Protein AF-A0A1F5B5J8-F1 (afdb_monomer)

Nearest PDB structures (foldseek):
  3fcg-assembly1_B  TM=5.917E-01  e=1.407E-01  Yersinia pestis
  8u1z-assembly1_A  TM=6.288E-01  e=1.085E+00  Homo sapiens
  6sof-assembly1_C  TM=1.354E-01  e=2.885E-01  Homo sapiens

Mean predicted aligned error: 18.12 Å

Structure (mmCIF, N/CA/C/O backbone):
data_AF-A0A1F5B5J8-F1
#
_entry.id   AF-A0A1F5B5J8-F1
#
loop_
_atom_site.group_PDB
_atom_site.id
_atom_site.type_symbol
_atom_site.label_atom_id
_atom_site.label_alt_id
_atom_site.label_comp_id
_atom_site.label_asym_id
_atom_site.label_entity_id
_atom_site.label_seq_id
_atom_site.pdbx_PDB_ins_code
_atom_site.Cartn_x
_atom_site.Cartn_y
_atom_site.Cartn_z
_atom_site.occupancy
_atom_site.B_iso_or_equiv
_atom_site.auth_seq_id
_atom_site.auth_comp_id
_atom_site.auth_asym_id
_atom_site.auth_atom_id
_atom_site.pdbx_PDB_model_num
ATOM 1 N N . MET A 1 1 ? 59.012 9.981 4.750 1.00 47.69 1 MET A N 1
ATOM 2 C CA . MET A 1 1 ? 58.427 9.218 3.619 1.00 47.69 1 MET A CA 1
ATOM 3 C C . MET A 1 1 ? 57.032 8.646 3.900 1.00 47.69 1 MET A C 1
ATOM 5 O O . MET A 1 1 ? 56.298 8.409 2.956 1.00 47.69 1 MET A O 1
ATOM 9 N N . THR A 1 2 ? 56.603 8.511 5.157 1.00 48.62 2 THR A N 1
ATOM 10 C CA . THR A 1 2 ? 55.317 7.896 5.552 1.00 48.62 2 THR A CA 1
ATOM 11 C C . THR A 1 2 ? 54.062 8.746 5.297 1.00 48.62 2 THR A C 1
ATOM 13 O O . THR A 1 2 ? 52.986 8.197 5.092 1.00 48.62 2 THR A O 1
ATOM 16 N N . LYS A 1 3 ? 54.175 10.081 5.218 1.00 47.81 3 LYS A N 1
ATOM 17 C CA . LYS A 1 3 ? 53.018 10.973 4.985 1.00 47.81 3 LYS A CA 1
ATOM 18 C C . LYS A 1 3 ? 52.471 10.969 3.550 1.00 47.81 3 LYS A C 1
ATOM 20 O O . LYS A 1 3 ? 51.331 11.359 3.362 1.00 47.81 3 LYS A O 1
ATOM 25 N N . ARG A 1 4 ? 53.252 10.530 2.551 1.00 49.09 4 ARG A N 1
ATOM 26 C CA . ARG A 1 4 ? 52.800 10.446 1.143 1.00 49.09 4 ARG A CA 1
ATOM 27 C C . ARG A 1 4 ? 52.039 9.152 0.833 1.00 49.09 4 ARG A C 1
ATOM 29 O O . ARG A 1 4 ? 51.263 9.112 -0.109 1.00 49.09 4 ARG A O 1
ATOM 36 N N . ILE A 1 5 ? 52.246 8.113 1.644 1.00 54.06 5 ILE A N 1
ATOM 37 C CA . ILE A 1 5 ? 51.609 6.800 1.473 1.00 54.06 5 ILE A CA 1
ATOM 38 C C . ILE A 1 5 ? 50.188 6.822 2.056 1.00 54.06 5 ILE A C 1
ATOM 40 O O . ILE A 1 5 ? 49.271 6.272 1.458 1.00 54.06 5 ILE A O 1
ATOM 44 N N . ALA A 1 6 ? 49.978 7.542 3.164 1.00 52.78 6 ALA A N 1
ATOM 45 C CA . ALA A 1 6 ? 48.658 7.696 3.777 1.00 52.78 6 ALA A CA 1
ATOM 46 C C . ALA A 1 6 ? 47.670 8.477 2.888 1.00 52.78 6 ALA A C 1
ATOM 48 O O . ALA A 1 6 ? 46.503 8.108 2.799 1.00 52.78 6 ALA A O 1
ATOM 49 N N . THR A 1 7 ? 48.131 9.513 2.180 1.00 52.44 7 THR A N 1
ATOM 50 C CA . THR A 1 7 ? 47.303 10.266 1.223 1.00 52.44 7 THR A CA 1
ATOM 51 C C . THR A 1 7 ? 47.017 9.485 -0.056 1.00 52.44 7 THR A C 1
ATOM 53 O O . THR A 1 7 ? 45.916 9.593 -0.581 1.00 52.44 7 THR A O 1
ATOM 56 N N . ALA A 1 8 ? 47.949 8.651 -0.528 1.00 52.84 8 ALA A N 1
ATOM 57 C CA . ALA A 1 8 ? 47.711 7.772 -1.673 1.00 52.84 8 ALA A CA 1
ATOM 58 C C . ALA A 1 8 ? 46.694 6.658 -1.358 1.00 52.84 8 ALA A C 1
ATOM 60 O O . ALA A 1 8 ? 45.869 6.336 -2.207 1.00 52.84 8 ALA A O 1
ATOM 61 N N . LEU A 1 9 ? 46.695 6.118 -0.130 1.00 53.03 9 LEU A N 1
ATOM 62 C CA . LEU A 1 9 ? 45.703 5.126 0.302 1.00 53.03 9 LEU A CA 1
ATOM 63 C C . LEU A 1 9 ? 44.306 5.741 0.489 1.00 53.03 9 LEU A C 1
ATOM 65 O O . LEU A 1 9 ? 43.317 5.111 0.135 1.00 53.03 9 LEU A O 1
ATOM 69 N N . LEU A 1 10 ? 44.221 6.977 0.995 1.00 52.75 10 LEU A N 1
ATOM 70 C CA . LEU A 1 10 ? 42.959 7.721 1.119 1.00 52.75 10 LEU A CA 1
ATOM 71 C C . LEU A 1 10 ? 42.382 8.134 -0.243 1.00 52.75 10 LEU A C 1
ATOM 73 O O . LEU A 1 10 ? 41.169 8.097 -0.413 1.00 52.75 10 LEU A O 1
ATOM 77 N N . LEU A 1 11 ? 43.225 8.458 -1.230 1.00 51.00 11 LEU A N 1
ATOM 78 C CA . LEU A 1 11 ? 42.774 8.668 -2.611 1.00 51.00 11 LEU A CA 1
ATOM 79 C C . LEU A 1 11 ? 42.373 7.355 -3.299 1.00 51.00 11 LEU A C 1
ATOM 81 O O . LEU A 1 11 ? 41.399 7.349 -4.043 1.00 51.00 11 LEU A O 1
ATOM 85 N N . ALA A 1 12 ? 43.052 6.239 -3.019 1.00 50.19 12 ALA A N 1
ATOM 86 C CA . ALA A 1 12 ? 42.670 4.929 -3.547 1.00 50.19 12 ALA A CA 1
ATOM 87 C C . ALA A 1 12 ? 41.347 4.411 -2.947 1.00 50.19 12 ALA A C 1
ATOM 89 O O . ALA A 1 12 ? 40.550 3.830 -3.673 1.00 50.19 12 ALA A O 1
ATOM 90 N N . LEU A 1 13 ? 41.071 4.688 -1.666 1.00 49.88 13 LEU A N 1
ATOM 91 C CA . LEU A 1 13 ? 39.792 4.383 -0.999 1.00 49.88 13 LEU A CA 1
ATOM 92 C C . LEU A 1 13 ? 38.659 5.364 -1.352 1.00 49.88 13 LEU A C 1
ATOM 94 O O . LEU A 1 13 ? 37.489 5.035 -1.181 1.00 49.88 13 LEU A O 1
ATOM 98 N N . ALA A 1 14 ? 38.982 6.551 -1.873 1.00 48.03 14 ALA A N 1
ATOM 99 C CA . ALA A 1 14 ? 38.002 7.476 -2.447 1.00 48.03 14 ALA A CA 1
ATOM 100 C C . ALA A 1 14 ? 37.707 7.196 -3.937 1.00 48.03 14 ALA A C 1
ATOM 102 O O . ALA A 1 14 ? 36.728 7.705 -4.475 1.00 48.03 14 ALA A O 1
ATOM 103 N N . LEU A 1 15 ? 38.528 6.372 -4.602 1.00 43.22 15 LEU A N 1
ATOM 104 C CA . LEU A 1 15 ? 38.372 5.960 -6.006 1.00 43.22 15 LEU A CA 1
ATOM 105 C C . LEU A 1 15 ? 37.719 4.575 -6.170 1.00 43.22 15 LEU A C 1
ATOM 107 O O . LEU A 1 15 ? 37.492 4.124 -7.293 1.00 43.22 15 LEU A O 1
ATOM 111 N N . THR A 1 16 ? 37.349 3.911 -5.073 1.00 42.22 16 THR A N 1
ATOM 112 C CA . THR A 1 16 ? 36.714 2.583 -5.080 1.00 42.22 16 THR A CA 1
ATOM 113 C C . THR A 1 16 ? 35.203 2.497 -5.371 1.00 42.22 16 THR A C 1
ATOM 115 O O . THR A 1 16 ? 34.689 1.389 -5.245 1.00 42.22 16 THR A O 1
ATOM 118 N N . PRO A 1 17 ? 34.465 3.528 -5.843 1.00 47.94 17 PRO A N 1
ATOM 119 C CA . PRO A 1 17 ? 33.238 3.267 -6.598 1.00 47.94 17 PRO A CA 1
ATOM 120 C C . PRO A 1 17 ? 33.489 3.086 -8.110 1.00 47.94 17 PRO A C 1
ATOM 122 O O . PRO A 1 17 ? 32.613 2.598 -8.811 1.00 47.94 17 PRO A O 1
ATOM 125 N N . GLY A 1 18 ? 34.674 3.431 -8.635 1.00 40.66 18 GLY A N 1
ATOM 126 C CA . GLY A 1 18 ? 34.919 3.537 -10.084 1.00 40.66 18 GLY A CA 1
ATOM 127 C C . GLY A 1 18 ? 35.427 2.281 -10.808 1.00 40.66 18 GLY A C 1
ATOM 128 O O . GLY A 1 18 ? 35.808 2.381 -11.970 1.00 40.66 18 GLY A O 1
ATOM 129 N N . LEU A 1 19 ? 35.499 1.121 -10.144 1.00 40.50 19 LEU A N 1
ATOM 130 C CA . LEU A 1 19 ? 36.092 -0.111 -10.706 1.00 40.50 19 LEU A CA 1
ATOM 131 C C . LEU A 1 19 ? 35.130 -1.306 -10.798 1.00 40.50 19 LEU A C 1
ATOM 133 O O . LEU A 1 19 ? 35.550 -2.403 -11.167 1.00 40.50 19 LEU A O 1
ATOM 137 N N . ARG A 1 20 ? 33.832 -1.101 -10.542 1.00 47.22 20 ARG A N 1
ATOM 138 C CA . ARG A 1 20 ? 32.807 -1.912 -11.213 1.00 47.22 20 ARG A CA 1
ATOM 139 C C . ARG A 1 20 ? 32.592 -1.297 -12.589 1.00 47.22 20 ARG A C 1
ATOM 141 O O . ARG A 1 20 ? 32.510 -0.078 -12.691 1.00 47.22 20 ARG A O 1
ATOM 148 N N . ALA A 1 21 ? 32.512 -2.124 -13.632 1.00 56.62 21 ALA A N 1
ATOM 149 C CA . ALA A 1 21 ? 31.933 -1.675 -14.893 1.00 56.62 21 ALA A CA 1
ATOM 150 C C . ALA A 1 21 ? 30.605 -0.987 -14.550 1.00 56.62 21 ALA A C 1
ATOM 152 O O . ALA A 1 21 ? 29.766 -1.601 -13.890 1.00 56.62 21 ALA A O 1
ATOM 153 N N . ASP A 1 22 ? 30.487 0.305 -14.867 1.00 80.38 22 ASP A N 1
ATOM 154 C CA . ASP A 1 22 ? 29.337 1.111 -14.477 1.00 80.38 22 ASP A CA 1
ATOM 155 C C . ASP A 1 22 ? 28.096 0.484 -15.111 1.00 80.38 22 ASP A C 1
ATOM 157 O O . ASP A 1 22 ? 27.895 0.561 -16.326 1.00 80.38 22 ASP A O 1
ATOM 161 N N . TRP A 1 23 ? 27.304 -0.214 -14.299 1.00 88.69 23 TRP A N 1
ATOM 162 C CA . TRP A 1 23 ? 26.169 -1.006 -14.760 1.00 88.69 23 TRP A CA 1
ATOM 163 C C . TRP A 1 23 ? 25.164 -0.152 -15.538 1.00 88.69 23 TRP A C 1
ATOM 165 O O . TRP A 1 23 ? 24.463 -0.654 -16.415 1.00 88.69 23 TRP A O 1
ATOM 175 N N . LYS A 1 24 ? 25.145 1.159 -15.267 1.00 90.50 24 LYS A N 1
ATOM 176 C CA . LYS A 1 24 ? 24.354 2.165 -15.977 1.00 90.50 24 LYS A CA 1
ATOM 177 C C . LYS A 1 24 ? 24.791 2.295 -17.432 1.00 90.50 24 LYS A C 1
ATOM 179 O O . LYS A 1 24 ? 23.947 2.290 -18.324 1.00 90.50 24 LYS A O 1
ATOM 184 N N . SER A 1 25 ? 26.100 2.350 -17.681 1.00 88.81 25 SER A N 1
ATOM 185 C CA . SER A 1 25 ? 26.662 2.4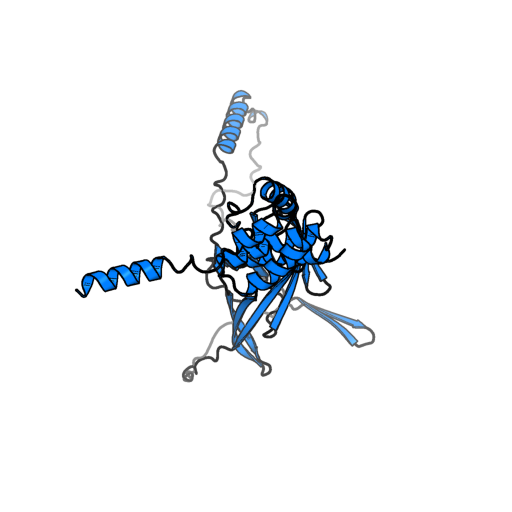12 -19.037 1.00 88.81 25 SER A CA 1
ATOM 186 C C . SER A 1 25 ? 26.382 1.136 -19.839 1.00 88.81 25 SER A C 1
ATOM 188 O O . SER A 1 25 ? 26.053 1.196 -21.023 1.00 88.81 25 SER A O 1
ATOM 190 N N . GLU A 1 26 ? 26.436 -0.014 -19.170 1.00 90.19 26 GLU A N 1
ATOM 191 C CA . GLU A 1 26 ? 26.217 -1.337 -19.755 1.00 90.19 26 GLU A CA 1
ATOM 192 C C . GLU A 1 26 ? 24.719 -1.618 -19.985 1.00 90.19 26 GLU A C 1
ATOM 194 O O . GLU A 1 26 ? 24.333 -2.268 -20.954 1.00 90.19 26 GLU A O 1
ATOM 199 N N . LEU A 1 27 ? 23.829 -1.080 -19.148 1.00 91.38 27 LEU A N 1
ATOM 200 C CA . LEU A 1 27 ? 22.392 -1.067 -19.422 1.00 91.38 27 LEU A CA 1
ATOM 201 C C . LEU A 1 27 ? 22.065 -0.143 -20.606 1.00 91.38 27 LEU A C 1
ATOM 203 O O . LEU A 1 27 ? 21.306 -0.522 -21.499 1.00 91.38 27 LEU A O 1
ATOM 207 N N . LEU A 1 28 ? 22.665 1.050 -20.645 1.00 90.31 28 LEU A N 1
ATOM 208 C CA . LEU A 1 28 ? 22.439 2.022 -21.713 1.00 90.31 28 LEU A CA 1
ATOM 209 C C . LEU A 1 28 ? 22.910 1.510 -23.080 1.00 90.31 28 LEU A C 1
ATOM 211 O O . LEU A 1 28 ? 22.243 1.755 -24.083 1.00 90.31 28 LEU A O 1
ATOM 215 N N . SER A 1 29 ? 24.020 0.768 -23.136 1.00 90.00 29 SER A N 1
ATOM 216 C CA . SER A 1 29 ? 24.517 0.179 -24.388 1.00 90.00 29 SER A CA 1
ATOM 217 C C . SER A 1 29 ? 23.492 -0.765 -25.035 1.00 90.00 29 SER A C 1
ATOM 219 O O . SER A 1 29 ? 23.412 -0.827 -26.262 1.00 90.00 29 SER A O 1
ATOM 221 N N . ARG A 1 30 ? 22.658 -1.428 -24.220 1.00 91.25 30 ARG A N 1
ATOM 222 C CA . ARG A 1 30 ? 21.559 -2.301 -24.665 1.00 91.25 30 ARG A CA 1
ATOM 223 C C . ARG A 1 30 ? 20.273 -1.547 -24.991 1.00 91.25 30 ARG A C 1
ATOM 225 O O . ARG A 1 30 ? 19.522 -1.988 -25.853 1.00 91.25 30 ARG A O 1
ATOM 232 N N . LEU A 1 31 ? 20.012 -0.432 -24.309 1.00 89.00 31 LEU A N 1
ATOM 233 C CA . LEU A 1 31 ? 18.795 0.374 -24.478 1.00 89.00 31 LEU A CA 1
ATOM 234 C C . LEU A 1 31 ? 18.916 1.505 -25.500 1.00 89.00 31 LEU A C 1
ATOM 236 O O . LEU A 1 31 ? 17.918 2.165 -25.758 1.00 89.00 31 LEU A O 1
ATOM 240 N N . GLY A 1 32 ? 20.106 1.733 -26.060 1.00 80.06 32 GLY A N 1
ATOM 241 C CA . GLY A 1 32 ? 20.385 2.835 -26.978 1.00 80.06 32 GLY A CA 1
ATOM 242 C C . GLY A 1 32 ? 19.609 2.777 -28.304 1.00 80.06 32 GLY A C 1
ATOM 243 O O . GLY A 1 32 ? 18.454 2.384 -28.396 1.00 80.06 32 GLY A O 1
ATOM 244 N N . ARG A 1 33 ? 20.244 3.200 -29.402 1.00 76.25 33 ARG A N 1
ATOM 245 C CA . ARG A 1 33 ? 19.532 3.503 -30.662 1.00 76.25 33 ARG A CA 1
ATOM 246 C C . ARG A 1 33 ? 18.708 2.343 -31.251 1.00 76.25 33 ARG A C 1
ATOM 248 O O . ARG A 1 33 ? 17.701 2.610 -31.899 1.00 76.25 33 ARG A O 1
ATOM 255 N N . ASN A 1 34 ? 19.137 1.100 -31.031 1.00 83.62 34 ASN A N 1
ATOM 256 C CA . ASN A 1 34 ? 18.391 -0.115 -31.358 1.00 83.62 34 ASN A CA 1
ATOM 257 C C . ASN A 1 34 ? 18.227 -0.929 -30.066 1.00 83.62 34 ASN A C 1
ATOM 259 O O . ASN A 1 34 ? 19.132 -1.698 -29.740 1.00 83.62 34 ASN A O 1
ATOM 263 N N . PRO A 1 35 ? 17.136 -0.725 -29.312 1.00 88.38 35 PRO A N 1
ATOM 264 C CA . PRO A 1 35 ? 17.001 -1.304 -27.987 1.00 88.38 35 PRO A CA 1
ATOM 265 C C . PRO A 1 35 ? 16.765 -2.815 -28.057 1.00 88.38 35 PRO A C 1
ATOM 267 O O . PRO A 1 35 ? 15.827 -3.279 -28.708 1.00 88.38 35 PRO A O 1
ATOM 270 N N . ASP A 1 36 ? 17.588 -3.571 -27.335 1.00 92.88 36 ASP A N 1
ATOM 271 C CA . ASP A 1 36 ? 17.354 -4.983 -27.036 1.00 92.88 36 ASP A CA 1
ATOM 272 C C . ASP A 1 36 ? 16.822 -5.108 -25.602 1.00 92.88 36 ASP A C 1
ATOM 274 O O . ASP A 1 36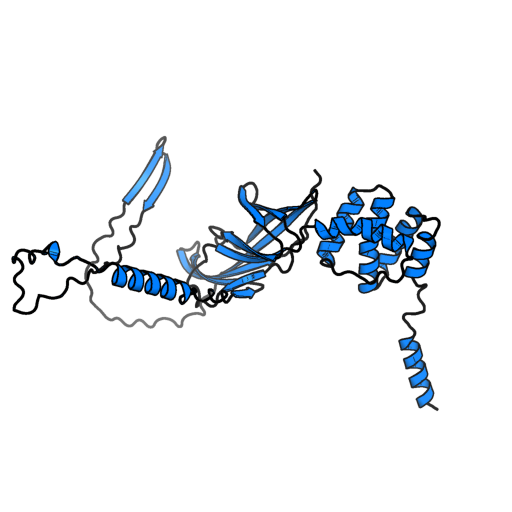 ? 17.571 -5.226 -24.627 1.00 92.88 36 ASP A O 1
ATOM 278 N N . TYR A 1 37 ? 15.495 -5.038 -25.472 1.00 93.25 37 TYR A N 1
ATOM 279 C CA . TYR A 1 37 ? 14.819 -5.101 -24.174 1.00 93.25 37 TYR A CA 1
ATOM 280 C C . TYR A 1 37 ? 14.974 -6.461 -23.480 1.00 93.25 37 TYR A C 1
ATOM 282 O O . TYR A 1 37 ? 14.931 -6.513 -22.252 1.00 93.25 37 TYR A O 1
ATOM 290 N N . GLY A 1 38 ? 15.184 -7.544 -24.238 1.00 93.19 38 GLY A N 1
ATOM 291 C CA . GLY A 1 38 ? 15.388 -8.881 -23.680 1.00 93.19 38 GLY A CA 1
ATOM 292 C C . GLY A 1 38 ? 16.759 -8.994 -23.022 1.00 93.19 38 GLY A C 1
ATOM 293 O O . GLY A 1 38 ? 16.857 -9.318 -21.840 1.00 93.19 38 GLY A O 1
ATOM 294 N N . ALA A 1 39 ? 17.812 -8.603 -23.745 1.00 93.00 39 ALA A N 1
ATOM 295 C CA . ALA A 1 39 ? 19.162 -8.573 -23.189 1.00 93.00 39 ALA A CA 1
ATOM 296 C C . ALA A 1 39 ? 19.295 -7.579 -22.021 1.00 93.00 39 ALA A C 1
ATOM 298 O O . ALA A 1 39 ? 20.015 -7.847 -21.057 1.00 93.00 39 ALA A O 1
ATOM 299 N N . ALA A 1 40 ? 18.614 -6.428 -22.093 1.00 94.06 40 ALA A N 1
ATOM 300 C CA . ALA A 1 40 ? 18.588 -5.454 -21.003 1.00 94.06 40 ALA A CA 1
ATOM 301 C C . ALA A 1 40 ? 17.921 -6.019 -19.741 1.00 94.06 40 ALA A C 1
ATOM 303 O O . ALA A 1 40 ? 18.421 -5.797 -18.638 1.00 94.06 40 ALA A O 1
ATOM 304 N N . TRP A 1 41 ? 16.827 -6.768 -19.898 1.00 94.62 41 TRP A N 1
ATOM 305 C CA . TRP A 1 41 ? 16.136 -7.431 -18.795 1.00 94.62 41 TRP A CA 1
ATOM 306 C C . TRP A 1 41 ? 17.026 -8.467 -18.107 1.00 94.62 41 TRP A C 1
ATOM 308 O O . TRP A 1 41 ? 17.244 -8.372 -16.898 1.00 94.62 41 TRP A O 1
ATOM 318 N N . ASP A 1 42 ? 17.581 -9.410 -18.872 1.00 94.00 42 ASP A N 1
ATOM 319 C CA . ASP A 1 42 ? 18.405 -10.495 -18.324 1.00 94.00 42 ASP A CA 1
ATOM 320 C C . ASP A 1 42 ? 19.625 -9.946 -17.576 1.00 94.00 42 ASP A C 1
ATOM 322 O O . ASP A 1 42 ? 19.970 -10.411 -16.487 1.00 94.00 42 ASP A O 1
ATOM 326 N N . TYR A 1 43 ? 20.241 -8.897 -18.127 1.00 94.19 43 TYR A N 1
ATOM 327 C CA . TYR A 1 43 ? 21.332 -8.192 -17.470 1.00 94.19 43 TYR A CA 1
ATOM 328 C C . TYR A 1 43 ? 20.893 -7.532 -16.157 1.00 94.19 43 TYR A C 1
ATOM 330 O O . TYR A 1 43 ? 21.528 -7.737 -15.120 1.00 94.19 43 TYR A O 1
ATOM 338 N N . LEU A 1 44 ? 19.812 -6.746 -16.184 1.00 93.50 44 LEU A N 1
ATOM 339 C CA . LEU A 1 44 ? 19.396 -5.942 -15.036 1.00 93.50 44 LEU A CA 1
ATOM 340 C C . LEU A 1 44 ? 18.915 -6.808 -13.865 1.00 93.50 44 LEU A C 1
ATOM 342 O O . LEU A 1 44 ? 19.198 -6.478 -12.715 1.00 93.50 44 LEU A O 1
ATOM 346 N N . VAL A 1 45 ? 18.240 -7.929 -14.136 1.00 93.06 45 VAL A N 1
ATOM 347 C CA . VAL A 1 45 ? 17.777 -8.875 -13.103 1.00 93.06 45 VAL A CA 1
ATOM 348 C C . VAL A 1 45 ? 18.948 -9.512 -12.352 1.00 93.06 45 VAL A C 1
ATOM 350 O O . VAL A 1 45 ? 18.898 -9.650 -11.126 1.00 93.06 45 VAL A O 1
ATOM 353 N N . GLU A 1 46 ? 20.008 -9.898 -13.061 1.00 92.00 46 GLU A N 1
ATOM 354 C CA . GLU A 1 46 ? 21.192 -10.490 -12.433 1.00 92.00 46 GLU A CA 1
ATOM 355 C C . GLU A 1 46 ? 22.053 -9.450 -11.723 1.00 92.00 46 GLU A C 1
ATOM 357 O O . GLU A 1 46 ? 22.589 -9.715 -10.640 1.00 92.00 46 GLU A O 1
ATOM 362 N N . GLU A 1 47 ? 22.163 -8.254 -12.293 1.00 91.62 47 GLU A N 1
ATOM 363 C CA . GLU A 1 47 ? 22.995 -7.212 -11.712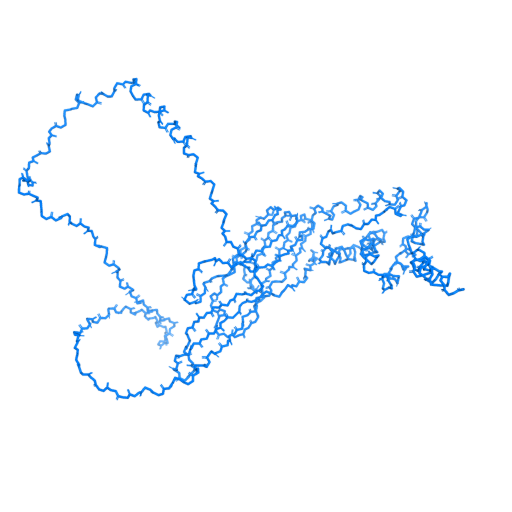 1.00 91.62 47 GLU A CA 1
ATOM 364 C C . GLU A 1 47 ? 22.339 -6.575 -10.484 1.00 91.62 47 GLU A C 1
ATOM 366 O O . GLU A 1 47 ? 23.018 -6.389 -9.474 1.00 91.62 47 GLU A O 1
ATOM 371 N N . ALA A 1 48 ? 21.014 -6.372 -10.476 1.00 89.06 48 ALA A N 1
ATOM 372 C CA . ALA A 1 48 ? 20.273 -5.795 -9.346 1.00 89.06 48 ALA A CA 1
ATOM 373 C C . ALA A 1 48 ? 20.515 -6.515 -8.005 1.00 89.06 48 ALA A C 1
ATOM 375 O O . ALA A 1 48 ? 20.523 -5.881 -6.944 1.00 89.06 48 ALA A O 1
ATOM 376 N N . LYS A 1 49 ? 20.782 -7.828 -8.039 1.00 90.25 49 LYS A N 1
ATOM 377 C CA . LYS A 1 49 ? 21.111 -8.646 -6.855 1.00 90.25 49 LYS A CA 1
ATOM 378 C C . LYS A 1 49 ? 22.443 -8.247 -6.209 1.00 90.25 49 LYS A C 1
ATOM 380 O O . LYS A 1 49 ? 22.630 -8.459 -5.013 1.00 90.25 49 LYS A O 1
ATOM 385 N N . LYS A 1 50 ? 23.366 -7.686 -6.992 1.00 90.38 50 LYS A N 1
ATOM 386 C CA . LYS A 1 50 ? 24.735 -7.326 -6.588 1.00 90.38 50 LYS A CA 1
ATOM 387 C C . LYS A 1 50 ? 24.898 -5.834 -6.302 1.00 90.38 50 LYS A C 1
ATOM 389 O O . LYS A 1 50 ? 25.942 -5.442 -5.776 1.00 90.38 50 LYS A O 1
ATOM 394 N N . LEU A 1 51 ? 23.923 -5.010 -6.687 1.00 89.38 51 LEU A N 1
ATOM 395 C CA . LEU A 1 51 ? 23.962 -3.557 -6.519 1.00 89.38 51 LEU A CA 1
ATOM 396 C C . LEU A 1 51 ? 23.784 -3.143 -5.057 1.00 89.38 51 LEU A C 1
ATOM 398 O O . LEU A 1 51 ? 23.099 -3.815 -4.277 1.00 89.38 51 LEU A O 1
ATOM 402 N N . GLU A 1 52 ? 24.382 -2.001 -4.729 1.00 89.12 52 GLU A N 1
ATOM 403 C CA . GLU A 1 52 ? 24.148 -1.276 -3.481 1.00 89.12 52 GLU A CA 1
ATOM 404 C C . GLU A 1 52 ? 22.693 -0.778 -3.402 1.00 89.12 52 GLU A C 1
ATOM 406 O O . GLU A 1 52 ? 22.026 -0.684 -4.433 1.00 89.12 52 GLU A O 1
ATOM 411 N N . PRO A 1 53 ? 22.161 -0.453 -2.209 1.00 86.31 53 PRO A N 1
ATOM 412 C CA . PRO A 1 53 ? 20.746 -0.116 -2.033 1.00 86.31 53 PRO A CA 1
ATOM 413 C C . PRO A 1 53 ? 20.209 0.999 -2.950 1.00 86.31 53 PRO A C 1
ATOM 415 O O . PRO A 1 53 ? 19.108 0.856 -3.482 1.00 86.31 53 PRO A O 1
ATOM 418 N N . GLU A 1 54 ? 20.978 2.070 -3.168 1.00 85.31 54 GLU A N 1
ATOM 419 C CA . GLU A 1 54 ? 20.587 3.213 -4.017 1.00 85.31 54 GLU A CA 1
ATOM 420 C C . GLU A 1 54 ? 20.539 2.839 -5.508 1.00 85.31 54 GLU A C 1
ATOM 422 O O . GLU A 1 54 ? 19.573 3.118 -6.223 1.00 85.31 54 GLU A O 1
ATOM 427 N N . ASP A 1 55 ? 21.555 2.124 -5.985 1.00 88.44 55 ASP A N 1
ATOM 428 C CA . ASP A 1 55 ? 21.582 1.630 -7.361 1.00 88.44 55 ASP A CA 1
ATOM 429 C C . ASP A 1 55 ? 20.540 0.525 -7.582 1.00 88.44 55 ASP A C 1
ATOM 431 O O . ASP A 1 55 ? 19.938 0.440 -8.652 1.00 88.44 55 ASP A O 1
ATOM 435 N N . ARG A 1 56 ? 20.245 -0.280 -6.555 1.00 91.00 56 ARG A N 1
ATOM 436 C CA . ARG A 1 56 ? 19.181 -1.288 -6.593 1.00 91.00 56 ARG A CA 1
ATOM 437 C C . ARG A 1 56 ? 17.803 -0.653 -6.737 1.00 91.00 56 ARG A C 1
ATOM 439 O O . ARG A 1 56 ? 16.990 -1.184 -7.481 1.00 91.00 56 ARG A O 1
ATOM 446 N N . GLN A 1 57 ? 17.547 0.479 -6.082 1.00 92.19 57 GLN A N 1
ATOM 447 C CA . GLN A 1 57 ? 16.319 1.257 -6.281 1.00 92.19 57 GLN A CA 1
ATOM 448 C C . GLN A 1 57 ? 16.192 1.739 -7.733 1.00 92.19 57 GLN A C 1
ATOM 450 O O . GLN A 1 57 ? 15.122 1.637 -8.332 1.00 92.19 57 GLN A O 1
ATOM 455 N N . THR A 1 58 ? 17.303 2.202 -8.311 1.00 91.69 58 THR A N 1
ATOM 456 C CA . THR A 1 58 ? 17.380 2.633 -9.716 1.00 91.69 58 THR A CA 1
ATOM 457 C C . THR A 1 58 ? 17.138 1.482 -10.689 1.00 91.69 58 THR A C 1
ATOM 459 O O . THR A 1 58 ? 16.402 1.631 -11.660 1.00 91.69 58 THR A O 1
ATOM 462 N N . ALA A 1 59 ? 17.695 0.304 -10.424 1.00 92.38 59 ALA A N 1
ATOM 463 C CA . ALA A 1 59 ? 17.399 -0.888 -11.209 1.00 92.38 59 ALA A CA 1
ATOM 464 C C . ALA A 1 59 ? 15.932 -1.331 -11.042 1.00 92.38 59 ALA A C 1
ATOM 466 O O . ALA A 1 59 ? 15.261 -1.639 -12.026 1.00 92.38 59 ALA A O 1
ATOM 467 N N . ALA A 1 60 ? 15.411 -1.313 -9.811 1.00 93.06 60 ALA A N 1
ATOM 468 C CA . ALA A 1 60 ? 14.065 -1.778 -9.485 1.00 93.06 60 ALA A CA 1
ATOM 469 C C . ALA A 1 60 ? 12.962 -0.985 -10.196 1.00 93.06 60 ALA A C 1
ATOM 471 O O . ALA A 1 60 ? 11.977 -1.583 -10.613 1.00 93.06 60 ALA A O 1
ATOM 472 N N . VAL A 1 61 ? 13.126 0.328 -10.386 1.00 94.31 61 VAL A N 1
ATOM 473 C CA . VAL A 1 61 ? 12.129 1.147 -11.102 1.00 94.31 61 VAL A CA 1
ATOM 474 C C . VAL A 1 61 ? 12.158 0.938 -12.623 1.00 94.31 61 VAL A C 1
ATOM 476 O O . VAL A 1 61 ? 11.155 1.153 -13.299 1.00 94.31 61 VAL A O 1
ATOM 479 N N . LEU A 1 62 ? 13.288 0.482 -13.178 1.00 94.56 62 LEU A N 1
ATOM 480 C CA . LEU A 1 62 ? 13.436 0.217 -14.614 1.00 94.56 62 LEU A CA 1
ATOM 481 C C . LEU A 1 62 ? 12.963 -1.183 -15.016 1.00 94.56 62 LEU A C 1
ATOM 483 O O . LEU A 1 62 ? 12.552 -1.380 -16.158 1.00 94.56 62 LEU A O 1
ATOM 487 N N . LEU A 1 63 ? 12.967 -2.152 -14.098 1.00 95.50 63 LEU A N 1
ATOM 488 C CA . LEU A 1 63 ? 12.474 -3.505 -14.371 1.00 95.50 63 LEU A CA 1
ATOM 489 C C . LEU A 1 63 ? 11.004 -3.536 -14.851 1.00 95.50 63 LEU A C 1
ATOM 491 O O . LEU A 1 63 ? 10.760 -4.161 -15.884 1.00 95.50 63 LEU A O 1
ATOM 495 N N . PRO A 1 64 ? 10.030 -2.840 -14.222 1.00 95.62 64 PRO A N 1
ATOM 496 C CA . PRO A 1 64 ? 8.659 -2.768 -14.734 1.00 95.62 64 PRO A CA 1
ATOM 497 C C . PRO A 1 64 ? 8.584 -2.272 -16.182 1.00 95.62 64 PRO A C 1
ATOM 499 O O . PRO A 1 64 ? 7.844 -2.828 -16.989 1.00 95.62 64 PRO A O 1
ATOM 502 N N . PHE A 1 65 ? 9.391 -1.265 -16.534 1.00 95.69 65 PHE A N 1
ATOM 503 C CA . PHE A 1 65 ? 9.450 -0.729 -17.894 1.00 95.69 65 PHE A CA 1
ATOM 504 C C . PHE A 1 65 ? 9.927 -1.781 -18.898 1.00 95.69 65 PHE A C 1
ATOM 506 O O . PHE A 1 65 ? 9.321 -1.948 -19.955 1.00 95.69 65 PHE A O 1
ATOM 513 N N . LEU A 1 66 ? 10.977 -2.533 -18.561 1.00 95.88 66 LEU A N 1
ATOM 514 C CA . LEU A 1 66 ? 11.475 -3.613 -19.411 1.00 95.88 66 LEU A CA 1
ATOM 515 C C . LEU A 1 66 ? 10.447 -4.748 -19.552 1.00 95.88 66 LEU A C 1
ATOM 517 O O . LEU A 1 66 ? 10.214 -5.210 -20.667 1.00 95.88 66 LEU A O 1
ATOM 521 N N . ALA A 1 67 ? 9.767 -5.141 -18.467 1.00 95.75 67 ALA A N 1
ATOM 522 C CA . ALA A 1 67 ? 8.681 -6.128 -18.520 1.00 95.75 67 ALA A CA 1
ATOM 523 C C . ALA A 1 67 ? 7.546 -5.682 -19.458 1.00 95.75 67 ALA A C 1
ATOM 525 O O . ALA A 1 67 ? 7.090 -6.463 -20.297 1.00 95.75 67 ALA A O 1
ATOM 526 N N . ALA A 1 68 ? 7.149 -4.409 -19.378 1.00 95.31 68 ALA A N 1
ATOM 527 C CA . ALA A 1 68 ? 6.134 -3.829 -20.250 1.00 95.31 68 ALA A CA 1
ATOM 528 C C . ALA A 1 68 ? 6.554 -3.857 -21.728 1.00 95.31 68 ALA A C 1
ATOM 530 O O . ALA A 1 68 ? 5.753 -4.204 -22.598 1.00 95.31 68 ALA A O 1
ATOM 531 N N . LYS A 1 69 ? 7.824 -3.548 -22.031 1.00 94.69 69 LYS A N 1
ATOM 532 C CA . LYS A 1 69 ? 8.371 -3.614 -23.400 1.00 94.69 69 LYS A CA 1
ATOM 533 C C . LYS A 1 69 ? 8.447 -5.038 -23.949 1.00 94.69 69 LYS A C 1
ATOM 535 O O . LYS A 1 69 ? 8.319 -5.220 -25.157 1.00 94.69 69 LYS A O 1
ATOM 540 N N . LEU A 1 70 ? 8.594 -6.034 -23.078 1.00 94.25 70 LEU A N 1
ATOM 541 C CA . LEU A 1 70 ? 8.519 -7.456 -23.423 1.00 94.25 70 LEU A CA 1
ATOM 542 C C . LEU A 1 70 ? 7.073 -7.984 -23.522 1.00 94.25 70 LEU A C 1
ATOM 544 O O . LEU A 1 70 ? 6.870 -9.126 -23.928 1.00 94.25 70 LEU A O 1
ATOM 548 N N . GLY A 1 71 ? 6.068 -7.165 -23.189 1.00 93.75 71 GLY A N 1
ATOM 549 C CA . GLY A 1 71 ? 4.646 -7.521 -23.244 1.00 93.75 71 GLY A CA 1
ATOM 550 C C . GLY A 1 71 ? 4.124 -8.290 -22.024 1.00 93.75 71 GLY A C 1
ATOM 551 O O . GLY A 1 71 ? 2.979 -8.744 -22.041 1.00 93.75 71 GLY A O 1
ATOM 552 N N . ASP A 1 72 ? 4.924 -8.424 -20.964 1.00 94.06 72 ASP A N 1
ATOM 553 C CA . ASP A 1 72 ? 4.559 -9.147 -19.742 1.00 94.06 72 ASP A CA 1
ATOM 554 C C . ASP A 1 72 ? 3.903 -8.207 -18.717 1.00 94.06 72 ASP A C 1
ATOM 556 O O . ASP A 1 72 ? 4.542 -7.676 -17.805 1.00 94.06 72 ASP A O 1
ATOM 560 N N . LYS A 1 73 ? 2.594 -7.989 -18.890 1.00 90.31 73 LYS A N 1
ATOM 561 C CA . LYS A 1 73 ? 1.801 -7.082 -18.041 1.00 90.31 73 LYS A CA 1
ATOM 562 C C . LYS A 1 73 ? 1.680 -7.544 -16.590 1.00 90.31 73 LYS A C 1
ATOM 564 O O . LYS A 1 73 ? 1.502 -6.713 -15.703 1.00 90.31 73 LYS A O 1
ATOM 569 N N . ASP A 1 74 ? 1.737 -8.849 -16.342 1.00 90.50 74 ASP A N 1
ATOM 570 C CA . ASP A 1 74 ? 1.638 -9.385 -14.985 1.00 90.50 74 ASP A CA 1
ATOM 571 C C . ASP A 1 74 ? 2.914 -9.062 -14.205 1.00 90.50 74 ASP A C 1
ATOM 573 O O . ASP A 1 74 ? 2.840 -8.480 -13.122 1.00 90.50 74 ASP A O 1
ATOM 577 N N . LYS A 1 75 ? 4.088 -9.327 -14.797 1.00 92.88 75 LYS A N 1
ATOM 578 C CA . LYS A 1 75 ? 5.366 -8.945 -14.180 1.00 92.88 75 LYS A CA 1
ATOM 579 C C . LYS A 1 75 ? 5.520 -7.439 -14.037 1.00 92.88 75 LYS A C 1
ATOM 581 O O . LYS A 1 75 ? 6.050 -6.991 -13.025 1.00 92.88 75 LYS A O 1
ATOM 586 N N . GLU A 1 76 ? 5.069 -6.663 -15.023 1.00 93.69 76 GLU A N 1
ATOM 587 C CA . GLU A 1 76 ? 5.047 -5.200 -14.930 1.00 93.69 76 GLU A CA 1
ATOM 588 C C . GLU A 1 76 ? 4.317 -4.747 -13.660 1.00 93.69 76 GLU A C 1
ATOM 590 O O . GLU A 1 76 ? 4.872 -3.980 -12.872 1.00 93.69 76 GLU A O 1
ATOM 595 N N . ARG A 1 77 ? 3.093 -5.248 -13.446 1.00 92.19 77 ARG A N 1
ATOM 596 C CA . ARG A 1 77 ? 2.256 -4.886 -12.296 1.00 92.19 77 ARG A CA 1
ATOM 597 C C . ARG A 1 77 ? 2.899 -5.287 -10.975 1.00 92.19 77 ARG A C 1
ATOM 599 O O . ARG A 1 77 ? 2.958 -4.460 -10.067 1.00 92.19 77 ARG A O 1
ATOM 606 N N 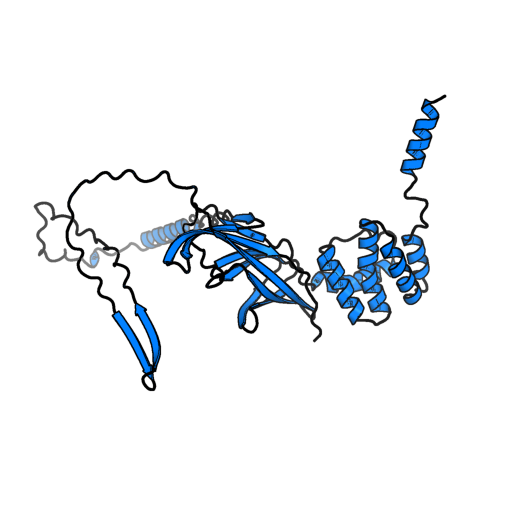. ASP A 1 78 ? 3.396 -6.517 -10.880 1.00 92.19 78 ASP A N 1
ATOM 607 C CA . ASP A 1 78 ? 4.005 -7.034 -9.652 1.00 92.19 78 ASP A CA 1
ATOM 608 C C . ASP A 1 78 ? 5.261 -6.236 -9.270 1.00 92.19 78 ASP A C 1
ATOM 610 O O . ASP A 1 78 ? 5.407 -5.812 -8.121 1.00 92.19 78 ASP A O 1
ATOM 614 N N . LEU A 1 79 ? 6.136 -5.957 -10.241 1.00 94.06 79 LEU A N 1
ATOM 615 C CA . LEU A 1 79 ? 7.359 -5.183 -10.015 1.00 94.06 79 LEU A CA 1
ATOM 616 C C . LEU A 1 79 ? 7.069 -3.712 -9.701 1.00 94.06 79 LEU A C 1
ATOM 618 O O . LEU A 1 79 ? 7.729 -3.127 -8.841 1.00 94.06 79 LEU A O 1
ATOM 622 N N . ALA A 1 80 ? 6.084 -3.104 -10.369 1.00 93.94 80 ALA A N 1
ATOM 623 C CA . ALA A 1 80 ? 5.682 -1.731 -10.080 1.00 93.94 80 ALA A CA 1
ATOM 624 C C . ALA A 1 80 ? 5.127 -1.619 -8.653 1.00 93.94 80 ALA A C 1
ATOM 626 O O . ALA A 1 80 ? 5.533 -0.728 -7.904 1.00 93.94 80 ALA A O 1
ATOM 627 N N . ALA A 1 81 ? 4.261 -2.554 -8.244 1.00 92.38 81 ALA A N 1
ATOM 628 C CA . ALA A 1 81 ? 3.743 -2.624 -6.879 1.00 92.38 81 ALA A CA 1
ATOM 629 C C . ALA A 1 81 ? 4.869 -2.771 -5.854 1.00 92.38 81 ALA A C 1
ATOM 631 O O . ALA A 1 81 ? 4.918 -2.035 -4.866 1.00 92.38 81 ALA A O 1
ATOM 632 N N . GLU A 1 82 ? 5.803 -3.692 -6.103 1.00 92.50 82 GLU A N 1
ATOM 633 C CA . GLU A 1 82 ? 6.945 -3.911 -5.222 1.00 92.50 82 GLU A CA 1
ATOM 634 C C . GLU A 1 82 ? 7.792 -2.645 -5.071 1.00 92.50 82 GLU A C 1
ATOM 636 O O . GLU A 1 82 ? 8.206 -2.314 -3.952 1.00 92.50 82 GLU A O 1
ATOM 641 N N . TYR A 1 83 ? 8.003 -1.908 -6.163 1.00 93.62 83 TYR A N 1
ATOM 642 C CA . TYR A 1 83 ? 8.725 -0.646 -6.128 1.00 93.62 83 TYR A CA 1
ATOM 643 C C . TYR A 1 83 ? 8.012 0.394 -5.252 1.00 93.62 83 TYR A C 1
ATOM 645 O O . TYR A 1 83 ? 8.641 0.957 -4.352 1.00 93.62 83 TYR A O 1
ATOM 653 N N . PHE A 1 84 ? 6.707 0.619 -5.440 1.00 93.00 84 PHE A N 1
ATOM 654 C CA . PHE A 1 84 ? 5.960 1.582 -4.622 1.00 93.00 84 PHE A CA 1
ATOM 655 C C . PHE A 1 84 ? 5.917 1.185 -3.142 1.00 93.00 84 PHE A C 1
ATOM 657 O O . PHE A 1 84 ? 6.144 2.036 -2.281 1.00 93.00 84 PHE A O 1
ATOM 664 N N . GLU A 1 85 ? 5.680 -0.089 -2.815 1.00 91.31 85 GLU A N 1
ATOM 665 C CA . GLU A 1 85 ? 5.626 -0.536 -1.414 1.00 91.31 85 GLU A CA 1
ATOM 666 C C . GLU A 1 85 ? 7.001 -0.485 -0.725 1.00 91.31 85 GLU A C 1
ATOM 668 O O . GLU A 1 85 ? 7.075 -0.252 0.484 1.00 91.31 85 GLU A O 1
ATOM 673 N N . THR A 1 86 ? 8.092 -0.688 -1.471 1.00 91.50 86 THR A N 1
ATOM 674 C CA . THR A 1 86 ? 9.456 -0.711 -0.915 1.00 91.50 86 THR A CA 1
ATOM 675 C C . THR A 1 86 ? 10.068 0.684 -0.835 1.00 91.50 86 THR A C 1
ATOM 677 O O . THR A 1 86 ? 10.613 1.056 0.205 1.00 91.50 86 THR A O 1
ATOM 680 N N . TYR A 1 87 ? 9.965 1.464 -1.911 1.00 90.69 87 TYR A N 1
ATOM 681 C CA . TYR A 1 87 ? 10.668 2.740 -2.074 1.00 90.69 87 TYR A CA 1
ATOM 682 C C . TYR A 1 87 ? 9.764 3.968 -1.944 1.00 90.69 87 TYR A C 1
ATOM 684 O O . TYR A 1 87 ? 10.271 5.085 -1.910 1.00 90.69 87 TYR A O 1
ATOM 692 N N . ARG A 1 88 ? 8.444 3.784 -1.807 1.00 89.56 88 ARG A N 1
ATOM 693 C CA . ARG A 1 88 ? 7.464 4.843 -1.508 1.00 89.56 88 ARG A CA 1
ATOM 694 C C . ARG A 1 88 ? 7.486 6.028 -2.481 1.00 89.56 88 ARG A C 1
ATOM 696 O O . ARG A 1 88 ? 7.424 7.171 -2.044 1.00 89.56 88 ARG A O 1
ATOM 703 N N . ASP A 1 89 ? 7.578 5.744 -3.781 1.00 84.75 89 ASP A N 1
ATOM 704 C CA . ASP A 1 89 ? 7.656 6.766 -4.844 1.00 84.75 89 ASP A CA 1
ATOM 705 C C . ASP A 1 89 ? 8.889 7.690 -4.733 1.00 84.75 89 ASP A C 1
ATOM 707 O O . ASP A 1 89 ? 8.893 8.819 -5.217 1.00 84.75 89 ASP A O 1
ATOM 711 N N . ASN A 1 90 ? 9.960 7.227 -4.080 1.00 86.62 90 ASN A N 1
ATOM 712 C CA . ASN A 1 90 ? 11.225 7.948 -4.067 1.00 86.62 90 ASN A CA 1
ATOM 713 C C . ASN A 1 90 ? 11.943 7.748 -5.409 1.00 86.62 90 ASN A C 1
ATOM 715 O O . ASN A 1 90 ? 12.459 6.664 -5.685 1.00 86.62 90 ASN A O 1
ATOM 719 N N . ASP A 1 91 ? 11.977 8.775 -6.249 1.00 84.75 91 ASP A N 1
ATOM 720 C CA . ASP A 1 91 ? 12.613 8.677 -7.559 1.00 84.75 91 ASP A CA 1
ATOM 721 C C . ASP A 1 91 ? 14.143 8.669 -7.466 1.00 84.75 91 ASP A C 1
ATOM 723 O O . ASP A 1 91 ? 14.728 9.573 -6.863 1.00 84.75 91 ASP A O 1
ATOM 727 N N . PRO A 1 92 ? 14.814 7.694 -8.098 1.00 86.56 92 PRO A N 1
ATOM 728 C CA . PRO A 1 92 ? 16.252 7.745 -8.296 1.00 86.56 92 PRO A CA 1
ATOM 729 C C . PRO A 1 92 ? 16.632 8.735 -9.407 1.00 86.56 92 PRO A C 1
ATOM 731 O O . PRO A 1 92 ? 15.793 9.211 -10.173 1.00 86.56 92 PRO A O 1
ATOM 734 N N . ASP A 1 93 ? 17.929 9.018 -9.520 1.00 84.31 93 ASP A N 1
ATOM 735 C CA . ASP A 1 93 ? 18.456 9.817 -10.624 1.00 84.31 93 ASP A CA 1
ATOM 736 C C . ASP A 1 93 ? 18.511 8.998 -11.926 1.00 84.31 93 ASP A C 1
ATOM 738 O O . ASP A 1 93 ? 19.143 7.941 -12.006 1.00 84.31 93 ASP A O 1
ATOM 742 N N . PHE A 1 94 ? 17.866 9.525 -12.968 1.00 87.88 94 PHE A N 1
ATOM 743 C CA . PHE A 1 94 ? 17.801 8.934 -14.304 1.00 87.88 94 PHE A CA 1
ATOM 744 C C . PHE A 1 94 ? 18.751 9.594 -15.310 1.00 87.88 94 PHE A C 1
ATOM 746 O O . PHE A 1 94 ? 18.672 9.297 -16.503 1.00 87.88 94 PHE A O 1
ATOM 753 N N . GLY A 1 95 ? 19.657 10.472 -14.867 1.00 86.12 95 GLY A N 1
ATOM 754 C CA . GLY A 1 95 ? 20.569 11.225 -15.737 1.00 86.12 95 GLY A CA 1
ATOM 755 C C . GLY A 1 95 ? 21.512 10.376 -16.600 1.00 86.12 95 GLY A C 1
ATOM 756 O O . GLY A 1 95 ? 22.101 10.893 -17.545 1.00 86.12 95 GLY A O 1
ATOM 757 N N . PHE A 1 96 ? 21.642 9.078 -16.310 1.00 89.19 96 PHE A N 1
ATOM 758 C CA . PHE A 1 96 ? 22.428 8.141 -17.115 1.00 89.19 96 PHE A CA 1
ATOM 759 C C . PHE A 1 96 ? 21.687 7.608 -18.350 1.00 89.19 96 PHE A C 1
ATOM 761 O O . PHE A 1 96 ? 22.322 7.027 -19.226 1.00 89.19 96 PHE A O 1
ATOM 768 N N . LEU A 1 97 ? 20.362 7.761 -18.424 1.00 90.50 97 LEU A N 1
ATOM 769 C CA . LEU A 1 97 ? 19.585 7.357 -19.593 1.00 90.50 97 LEU A CA 1
ATOM 770 C C . LEU A 1 97 ? 19.745 8.386 -20.717 1.00 90.50 97 LEU A C 1
ATOM 772 O O . LEU A 1 97 ? 19.789 9.592 -20.475 1.00 90.50 97 LEU A O 1
ATOM 776 N N . ASP A 1 98 ? 19.783 7.925 -21.967 1.00 90.25 98 ASP A N 1
ATOM 777 C CA . ASP A 1 98 ? 19.745 8.830 -23.111 1.00 90.25 98 ASP A CA 1
ATOM 778 C C . ASP A 1 98 ? 18.346 9.450 -23.278 1.00 90.25 98 ASP A C 1
ATOM 780 O O . ASP A 1 98 ? 17.338 8.954 -22.773 1.00 90.25 98 ASP A O 1
ATOM 784 N N . VAL A 1 99 ? 18.272 10.560 -24.018 1.00 90.62 99 VAL A N 1
ATOM 785 C CA . VAL A 1 99 ? 17.047 11.372 -24.142 1.00 90.62 99 VAL A CA 1
ATOM 786 C C . VAL A 1 99 ? 15.853 10.560 -24.660 1.00 90.62 99 VAL A C 1
ATOM 788 O O . VAL A 1 99 ? 14.717 10.798 -24.241 1.00 90.62 99 VAL A O 1
ATOM 791 N N . TYR A 1 100 ? 16.087 9.603 -25.563 1.00 90.44 100 TYR A N 1
ATOM 792 C CA . TYR A 1 100 ? 15.023 8.779 -26.130 1.00 90.44 100 TYR A CA 1
ATOM 793 C C . TYR A 1 100 ? 14.472 7.787 -25.107 1.00 90.44 100 TYR A C 1
ATOM 795 O O . TYR A 1 100 ? 13.254 7.769 -24.897 1.00 90.44 100 TYR A O 1
ATOM 803 N N . THR A 1 101 ? 15.347 7.027 -24.440 1.00 91.69 101 THR A N 1
ATOM 804 C CA . THR A 1 101 ? 14.950 6.055 -23.411 1.00 91.69 101 THR A CA 1
ATOM 805 C C . THR A 1 101 ? 14.312 6.749 -22.223 1.00 91.69 101 THR A C 1
ATOM 807 O O . THR A 1 101 ? 13.261 6.317 -21.759 1.00 91.69 101 THR A O 1
ATOM 810 N N . LEU A 1 102 ? 14.884 7.868 -21.770 1.00 92.81 102 LEU A N 1
ATOM 811 C CA . LEU A 1 102 ? 14.337 8.636 -20.657 1.00 92.81 102 LEU A CA 1
ATOM 812 C C . LEU A 1 102 ? 12.910 9.106 -20.950 1.00 92.81 102 LEU A C 1
ATOM 814 O O . LEU A 1 102 ? 12.019 8.937 -20.122 1.00 92.81 102 LEU A O 1
ATOM 818 N N . ARG A 1 103 ? 12.662 9.672 -22.136 1.00 93.12 103 ARG A N 1
ATOM 819 C CA . ARG A 1 103 ? 11.322 10.142 -22.514 1.00 93.12 103 ARG A CA 1
ATOM 820 C C . ARG A 1 103 ? 10.306 9.000 -22.547 1.00 93.12 103 ARG A C 1
ATOM 822 O O . ARG A 1 103 ? 9.183 9.178 -22.082 1.00 93.12 103 ARG A O 1
ATOM 829 N N . ASP A 1 104 ? 10.687 7.864 -23.119 1.00 93.56 104 ASP A N 1
ATOM 830 C CA . ASP A 1 104 ? 9.827 6.682 -23.226 1.00 93.56 104 ASP A CA 1
ATOM 831 C C . ASP A 1 104 ? 9.534 6.074 -21.844 1.00 93.56 104 ASP A C 1
ATOM 833 O O . ASP A 1 104 ? 8.379 5.810 -21.506 1.00 93.56 104 ASP A O 1
ATOM 837 N N . PHE A 1 105 ? 10.555 5.968 -20.993 1.00 94.38 105 PHE A N 1
ATOM 838 C CA . PHE A 1 105 ? 10.413 5.545 -19.603 1.00 94.38 105 PHE A CA 1
ATOM 839 C C . PHE A 1 105 ? 9.486 6.471 -18.808 1.00 94.38 105 PHE A C 1
ATOM 841 O O . PHE A 1 105 ? 8.565 6.000 -18.146 1.00 94.38 105 PHE A O 1
ATOM 848 N N . LEU A 1 106 ? 9.667 7.792 -18.899 1.00 94.69 106 LEU A N 1
ATOM 849 C CA . LEU A 1 106 ? 8.815 8.749 -18.187 1.00 94.69 106 LEU A CA 1
ATOM 850 C C . LEU A 1 106 ? 7.357 8.683 -18.658 1.00 94.69 106 LEU A C 1
ATOM 852 O O . LEU A 1 106 ? 6.445 8.803 -17.839 1.00 94.69 106 LEU A O 1
ATOM 856 N N . ALA A 1 107 ? 7.124 8.467 -19.956 1.00 95.12 107 ALA A N 1
ATOM 857 C CA . ALA A 1 107 ? 5.780 8.271 -20.493 1.00 95.12 107 ALA A CA 1
ATOM 858 C C . ALA A 1 107 ? 5.125 6.994 -19.943 1.00 95.12 107 ALA A C 1
ATOM 860 O O . ALA A 1 107 ? 3.940 7.014 -19.610 1.00 95.12 107 ALA A O 1
ATOM 861 N N . PHE A 1 108 ? 5.901 5.918 -19.798 1.00 95.19 108 PHE A N 1
ATOM 862 C CA . PHE A 1 108 ? 5.467 4.672 -19.169 1.00 95.19 108 PHE A CA 1
ATOM 863 C C . PHE A 1 108 ? 5.201 4.817 -17.661 1.00 95.19 108 PHE A C 1
ATOM 865 O O . PHE A 1 108 ? 4.217 4.285 -17.153 1.00 95.19 108 PHE A O 1
ATOM 872 N N . TRP A 1 109 ? 6.059 5.535 -16.935 1.00 94.94 109 TRP A N 1
ATOM 873 C CA . TRP A 1 109 ? 6.005 5.611 -15.472 1.00 94.94 109 TRP A CA 1
ATOM 874 C C . TRP A 1 109 ? 4.964 6.618 -14.955 1.00 94.94 109 TRP A C 1
ATOM 876 O O . TRP A 1 109 ? 4.432 6.478 -13.853 1.00 94.94 109 TRP A O 1
ATOM 886 N N . ALA A 1 110 ? 4.614 7.632 -15.752 1.00 94.00 110 ALA A N 1
ATOM 887 C CA . ALA A 1 110 ? 3.672 8.674 -15.343 1.00 94.00 110 ALA A CA 1
ATOM 888 C C . ALA A 1 110 ? 2.261 8.161 -14.956 1.00 94.00 110 ALA A C 1
ATOM 890 O O . ALA A 1 110 ? 1.734 8.632 -13.944 1.00 94.00 110 ALA A O 1
ATOM 891 N N . PRO A 1 111 ? 1.619 7.225 -15.686 1.00 93.44 111 PRO A N 1
ATOM 892 C CA . PRO A 1 111 ? 0.344 6.632 -15.274 1.00 93.44 111 PRO A CA 1
ATOM 893 C C . PRO A 1 111 ? 0.419 5.906 -13.928 1.00 93.44 111 PRO A C 1
ATOM 895 O O . PRO A 1 111 ? -0.474 6.079 -13.096 1.00 93.44 111 PRO A O 1
ATOM 898 N N . TRP A 1 112 ? 1.502 5.157 -13.696 1.00 93.81 112 TRP A N 1
ATOM 899 C CA . TRP A 1 112 ? 1.761 4.455 -12.439 1.00 93.81 112 TRP A CA 1
ATOM 900 C C . TRP A 1 112 ? 1.812 5.431 -11.265 1.00 93.81 112 TRP A C 1
ATOM 902 O O . TRP A 1 112 ? 1.059 5.276 -10.303 1.00 93.81 112 TRP A O 1
ATOM 912 N N . LYS A 1 113 ? 2.585 6.514 -11.392 1.00 93.00 113 LYS A N 1
ATOM 913 C CA . LYS A 1 113 ? 2.654 7.569 -10.369 1.00 93.00 113 LYS A CA 1
ATOM 914 C C . LYS A 1 113 ? 1.333 8.253 -10.068 1.00 93.00 113 LYS A C 1
ATOM 916 O O . LYS A 1 113 ? 1.101 8.656 -8.936 1.00 93.00 113 LYS A O 1
ATOM 921 N N . ARG A 1 114 ? 0.485 8.432 -11.080 1.00 92.06 114 ARG A N 1
ATOM 922 C CA . ARG A 1 114 ? -0.810 9.111 -10.922 1.00 92.06 114 ARG A CA 1
ATOM 923 C C . ARG A 1 114 ? -1.873 8.228 -10.282 1.00 92.06 114 ARG A C 1
ATOM 925 O O . ARG A 1 114 ? -2.818 8.765 -9.717 1.00 92.06 114 ARG A O 1
ATOM 932 N N . SER A 1 115 ? -1.737 6.910 -10.406 1.00 92.06 115 SER A N 1
ATOM 933 C CA . SER A 1 115 ? -2.839 5.984 -10.126 1.00 92.06 115 SER A CA 1
ATOM 934 C C . SER A 1 115 ? -2.533 5.002 -9.003 1.00 92.06 115 SER A C 1
ATOM 936 O O . SER A 1 115 ? -3.464 4.484 -8.406 1.00 92.06 115 SER A O 1
ATOM 938 N N . TYR A 1 116 ? -1.269 4.711 -8.679 1.00 94.06 116 TYR A N 1
ATOM 939 C CA . TYR A 1 116 ? -0.972 3.713 -7.650 1.00 94.06 116 TYR A CA 1
ATOM 940 C C . TYR A 1 116 ? -1.401 4.219 -6.254 1.00 94.06 116 TYR A C 1
ATOM 942 O O . TYR A 1 116 ? -0.867 5.234 -5.785 1.00 94.06 116 TYR A O 1
ATOM 950 N N . PRO A 1 117 ? -2.348 3.553 -5.560 1.00 93.06 117 PRO A N 1
ATOM 951 C CA . PRO A 1 117 ? -2.904 4.037 -4.298 1.00 93.06 117 PRO A CA 1
ATOM 952 C C . PRO A 1 117 ? -2.021 3.623 -3.109 1.00 93.06 117 PRO A C 1
ATOM 954 O O . PRO A 1 117 ? -2.396 2.784 -2.289 1.00 93.06 117 PRO A O 1
ATOM 957 N N . LEU A 1 118 ? -0.812 4.188 -3.025 1.00 92.81 118 LEU A N 1
ATOM 958 C CA . LEU A 1 118 ? 0.140 3.864 -1.960 1.00 92.81 118 LEU A CA 1
ATOM 959 C C . LEU A 1 118 ? -0.359 4.369 -0.599 1.00 92.81 118 LEU A C 1
ATOM 961 O O . LEU A 1 118 ? -0.519 5.575 -0.400 1.00 92.81 118 LEU A O 1
ATOM 965 N N . VAL A 1 119 ? -0.504 3.445 0.355 1.00 91.62 119 VAL A N 1
ATOM 966 C CA . VAL A 1 119 ? -0.715 3.749 1.779 1.00 91.62 119 VAL A CA 1
ATOM 967 C C . VAL A 1 119 ? 0.592 3.602 2.540 1.00 91.62 119 VAL A C 1
ATOM 969 O O . VAL A 1 119 ? 1.170 2.508 2.582 1.00 91.62 119 VAL A O 1
ATOM 972 N N . TYR A 1 120 ? 1.024 4.674 3.196 1.00 89.00 120 TYR A N 1
ATOM 973 C CA . TYR A 1 120 ? 2.250 4.717 3.987 1.00 89.00 120 TYR A CA 1
ATOM 974 C C . TYR A 1 120 ? 2.029 5.409 5.341 1.00 89.00 120 TYR A C 1
ATOM 976 O O . TYR A 1 120 ? 0.961 5.941 5.625 1.00 89.00 120 TYR A O 1
ATOM 984 N N . ASP A 1 121 ? 3.042 5.327 6.210 1.00 87.62 121 ASP A N 1
ATOM 985 C CA . ASP A 1 121 ? 3.025 5.896 7.567 1.00 87.62 121 ASP A CA 1
ATOM 986 C C . ASP A 1 121 ? 1.822 5.461 8.434 1.00 87.62 121 ASP A C 1
ATOM 988 O O . ASP A 1 121 ? 1.178 6.258 9.117 1.00 87.62 121 ASP A O 1
ATOM 992 N N . LEU A 1 122 ? 1.515 4.162 8.390 1.00 88.31 122 LEU A N 1
ATOM 993 C CA . LEU A 1 122 ? 0.420 3.551 9.137 1.00 88.31 122 LEU A CA 1
ATOM 994 C C . LEU A 1 122 ? 0.756 3.491 10.638 1.00 88.31 122 LEU A C 1
ATOM 996 O O . LEU A 1 122 ? 1.644 2.739 11.042 1.00 88.31 122 LEU A O 1
ATOM 1000 N N . ASN A 1 123 ? 0.045 4.259 11.463 1.00 89.75 123 ASN A N 1
ATOM 1001 C CA . ASN A 1 123 ? 0.305 4.389 12.899 1.00 89.75 123 ASN A CA 1
ATOM 1002 C C . ASN A 1 123 ? -0.987 4.414 13.721 1.00 89.75 123 ASN A C 1
ATOM 1004 O O . ASN A 1 123 ? -2.041 4.821 13.236 1.00 89.75 123 ASN A O 1
ATOM 1008 N N . LEU A 1 124 ? -0.897 4.046 14.999 1.00 88.62 124 LEU A N 1
ATOM 1009 C CA . LEU A 1 124 ? -1.990 4.243 15.949 1.00 88.62 124 LEU A CA 1
ATOM 1010 C C . LEU A 1 124 ? -2.008 5.694 16.427 1.00 88.62 124 LEU A C 1
ATOM 1012 O O . LEU A 1 124 ? -0.954 6.307 16.614 1.00 88.62 124 LEU A O 1
ATOM 1016 N N . LEU A 1 125 ? -3.198 6.240 16.654 1.00 86.88 125 LEU A N 1
ATOM 1017 C CA . LEU A 1 125 ? -3.365 7.596 17.164 1.00 86.88 125 LEU A CA 1
ATOM 1018 C C . LEU A 1 125 ? -3.658 7.564 18.666 1.00 86.88 125 LEU A C 1
ATOM 1020 O O . LEU A 1 125 ? -4.634 6.968 19.119 1.00 86.88 125 LEU A O 1
ATOM 1024 N N . SER A 1 126 ? -2.790 8.210 19.443 1.00 83.94 126 SER A N 1
ATOM 1025 C CA . SER A 1 126 ? -2.956 8.413 20.882 1.00 83.94 126 SER A CA 1
ATOM 1026 C C . SER A 1 126 ? -3.419 9.836 21.164 1.00 83.94 126 SER A C 1
ATOM 1028 O O . SER A 1 126 ? -2.860 10.788 20.622 1.00 83.94 126 SER A O 1
ATOM 1030 N N . TYR A 1 127 ? -4.402 9.993 22.046 1.00 81.19 127 TYR A N 1
ATOM 1031 C CA . TYR A 1 127 ? -4.941 11.291 22.443 1.00 81.19 127 TYR A CA 1
ATOM 1032 C C . TYR A 1 127 ? -4.556 11.607 23.884 1.00 81.19 127 TYR A C 1
ATOM 1034 O O . TYR A 1 127 ? -4.652 10.749 24.755 1.00 81.19 127 TYR A O 1
ATOM 1042 N N . ALA A 1 128 ? -4.204 12.863 24.165 1.00 63.84 128 ALA A N 1
ATOM 1043 C CA . ALA A 1 128 ? -3.749 13.315 25.486 1.00 63.84 128 ALA A CA 1
ATOM 1044 C C . ALA A 1 128 ? -4.823 13.287 26.603 1.00 63.84 128 ALA A C 1
ATOM 1046 O O . ALA A 1 128 ? -4.605 13.841 27.682 1.00 63.84 128 ALA A O 1
ATOM 1047 N N . LYS A 1 129 ? -5.995 12.678 26.374 1.00 58.69 129 LYS A N 1
ATOM 1048 C CA . LYS A 1 129 ? -6.983 12.489 27.441 1.00 58.69 129 LYS A CA 1
ATOM 1049 C C . LYS A 1 129 ? -6.388 11.527 28.475 1.00 58.69 129 LYS A C 1
ATOM 1051 O O . LYS A 1 129 ? -5.812 10.510 28.105 1.00 58.69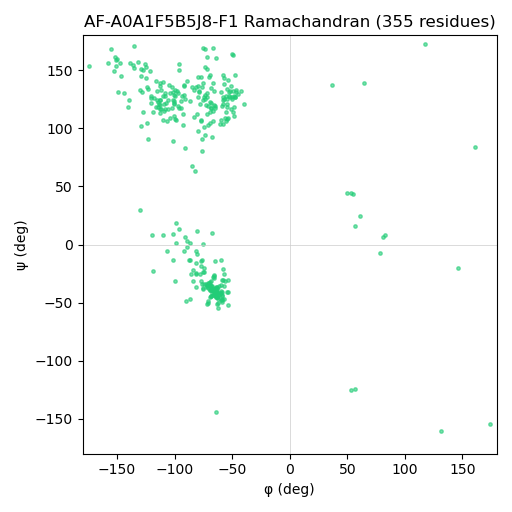 129 LYS A O 1
ATOM 1056 N N . GLY A 1 130 ? -6.489 11.907 29.756 1.00 52.09 130 GLY A N 1
ATOM 1057 C CA . GLY A 1 130 ? -5.931 11.177 30.901 1.00 52.09 130 GLY A CA 1
ATOM 1058 C C . GLY A 1 130 ? -6.283 9.684 30.896 1.00 52.09 130 GLY A C 1
ATOM 1059 O O . GLY A 1 130 ? -7.193 9.286 30.170 1.00 52.09 130 GLY A O 1
ATOM 1060 N N . PRO A 1 131 ? -5.565 8.860 31.683 1.00 49.16 131 PRO A N 1
ATOM 1061 C CA . PRO A 1 131 ? -5.543 7.407 31.539 1.00 49.16 131 PRO A CA 1
ATOM 1062 C C . PRO A 1 131 ? -6.963 6.862 31.419 1.00 49.16 131 PRO A C 1
ATOM 1064 O O . PRO A 1 131 ? -7.743 6.943 32.368 1.00 49.16 131 PRO A O 1
ATOM 1067 N N . ALA A 1 132 ? -7.302 6.368 30.225 1.00 54.47 132 ALA A N 1
ATOM 1068 C CA . ALA A 1 132 ? -8.600 5.781 29.956 1.00 54.47 132 ALA A CA 1
ATOM 1069 C C . ALA A 1 132 ? -8.773 4.593 30.906 1.00 54.47 132 ALA A C 1
ATOM 1071 O O . ALA A 1 132 ? -8.095 3.573 30.786 1.00 54.47 132 ALA A O 1
ATOM 1072 N N . THR A 1 133 ? -9.630 4.754 31.907 1.00 54.97 133 THR A N 1
ATOM 1073 C CA . THR A 1 133 ? -10.031 3.665 32.784 1.00 54.97 133 THR A CA 1
ATOM 1074 C C . THR A 1 133 ? -10.990 2.776 31.999 1.00 54.97 133 THR A C 1
ATOM 1076 O O . THR A 1 133 ? -12.158 3.114 31.821 1.00 54.97 133 THR A O 1
ATOM 1079 N N . GLY A 1 134 ? -10.486 1.647 31.496 1.00 66.75 134 GLY A N 1
ATOM 1080 C CA . GLY A 1 134 ? -11.271 0.659 30.754 1.00 66.75 134 GLY A CA 1
ATOM 1081 C C . GLY A 1 134 ? -10.830 0.455 29.305 1.00 66.75 134 GLY A C 1
ATOM 1082 O O . GLY A 1 134 ? -9.959 1.146 28.778 1.00 66.75 134 GLY A O 1
ATOM 1083 N N . LEU A 1 135 ? -11.434 -0.549 28.669 1.00 73.19 135 LEU A N 1
ATOM 1084 C CA . LEU A 1 135 ? -11.150 -0.905 27.284 1.00 73.19 135 LEU A CA 1
ATOM 1085 C C . LEU A 1 135 ? -11.812 0.088 26.318 1.00 73.19 135 LEU A C 1
ATOM 1087 O O . LEU A 1 135 ? -12.992 0.411 26.491 1.00 73.19 135 LEU A O 1
ATOM 1091 N N . PRO A 1 136 ? -11.096 0.553 25.282 1.00 76.31 136 PRO A N 1
ATOM 1092 C CA . PRO A 1 136 ? -11.688 1.391 24.252 1.00 76.31 136 PRO A CA 1
ATOM 1093 C C . PRO A 1 136 ? -12.672 0.589 23.390 1.00 76.31 136 PRO A C 1
ATOM 1095 O O . PRO A 1 136 ? -12.460 -0.587 23.097 1.00 76.31 136 PRO A O 1
ATOM 1098 N N . ALA A 1 137 ? -13.737 1.252 22.936 1.00 79.56 137 ALA A N 1
ATOM 1099 C CA . ALA A 1 137 ? -14.677 0.681 21.969 1.00 79.56 137 ALA A CA 1
ATOM 1100 C C . ALA A 1 137 ? -14.055 0.537 20.569 1.00 79.56 137 ALA A C 1
ATOM 1102 O O . ALA A 1 137 ? -14.365 -0.398 19.832 1.00 79.56 137 ALA A O 1
ATOM 1103 N N . SER A 1 138 ? -13.162 1.458 20.215 1.00 83.88 138 SER A N 1
ATOM 1104 C CA . SER A 1 138 ? -12.490 1.523 18.924 1.00 83.88 138 SER A CA 1
ATOM 1105 C C . SER A 1 138 ? -11.108 2.143 19.074 1.00 83.88 138 SER A C 1
ATOM 1107 O O . SER A 1 138 ? -10.833 2.863 20.035 1.00 83.88 138 SER A O 1
ATOM 1109 N N . VAL A 1 139 ? -10.248 1.881 18.102 1.00 84.94 139 VAL A N 1
ATOM 1110 C CA . VAL A 1 139 ? -8.931 2.500 17.982 1.00 84.94 139 VAL A CA 1
ATOM 1111 C C . VAL A 1 139 ? -8.809 3.153 16.619 1.00 84.94 139 VAL A C 1
ATOM 1113 O O . VAL A 1 139 ? -9.314 2.644 15.623 1.00 84.94 139 VAL A O 1
ATOM 1116 N N . GLU A 1 140 ? -8.141 4.297 16.589 1.00 88.12 140 GLU A N 1
ATOM 1117 C CA . GLU A 1 140 ? -7.945 5.078 15.378 1.00 88.12 140 GLU A CA 1
ATOM 1118 C C . GLU A 1 140 ? -6.553 4.817 14.798 1.00 88.12 140 GLU A C 1
ATOM 1120 O O . GLU A 1 140 ? -5.535 4.910 15.494 1.00 88.12 140 GLU A O 1
ATOM 1125 N N . VAL A 1 141 ? -6.523 4.478 13.513 1.00 88.19 141 VAL A N 1
ATOM 1126 C CA . VAL A 1 141 ? -5.316 4.243 12.721 1.00 88.19 141 VAL A CA 1
ATOM 1127 C C . VAL A 1 141 ? -5.166 5.391 11.736 1.00 88.19 141 VAL A C 1
ATOM 1129 O O . VAL A 1 141 ? -5.994 5.560 10.845 1.00 88.19 141 VAL A O 1
ATOM 1132 N N . GLY A 1 142 ? -4.109 6.179 11.891 1.00 89.88 142 GLY A N 1
ATOM 1133 C CA . GLY A 1 142 ? -3.744 7.225 10.946 1.00 89.88 142 GLY A CA 1
ATOM 1134 C C . GLY A 1 142 ? -2.825 6.682 9.859 1.00 89.88 142 GLY A C 1
ATOM 1135 O O . GLY A 1 142 ? -1.929 5.888 10.149 1.00 89.88 142 GLY A O 1
ATOM 1136 N N . PHE A 1 143 ? -3.019 7.125 8.624 1.00 91.50 143 PHE A N 1
ATOM 1137 C CA . PHE A 1 143 ? -2.126 6.813 7.509 1.00 91.50 143 PHE A CA 1
ATOM 1138 C C . PHE A 1 143 ? -2.150 7.920 6.457 1.00 91.50 143 PHE A C 1
ATOM 1140 O O . PHE A 1 143 ? -3.081 8.725 6.401 1.00 91.50 143 PHE A O 1
ATOM 1147 N N . GLU A 1 144 ? -1.128 7.957 5.610 1.00 91.81 144 GLU A N 1
ATOM 1148 C CA . GLU A 1 144 ? -1.080 8.841 4.451 1.00 91.81 144 GLU A CA 1
ATOM 1149 C C . GLU A 1 144 ? -1.329 8.060 3.162 1.00 91.81 144 GLU A C 1
ATOM 1151 O O . GLU A 1 144 ? -0.821 6.952 2.966 1.00 91.81 144 GLU A O 1
ATOM 1156 N N . LEU A 1 145 ? -2.134 8.658 2.289 1.00 93.81 145 LEU A N 1
ATOM 1157 C CA . LEU A 1 145 ? -2.500 8.136 0.985 1.00 93.81 145 LEU A CA 1
ATOM 1158 C C . LEU A 1 145 ? -1.892 9.027 -0.106 1.00 93.81 145 LEU A C 1
ATOM 1160 O O . LEU A 1 145 ? -2.201 10.221 -0.184 1.00 93.81 145 LEU A O 1
ATOM 1164 N N . LEU A 1 146 ? -1.041 8.442 -0.953 1.00 92.12 146 LEU A N 1
ATOM 1165 C CA . LEU A 1 146 ? -0.321 9.172 -2.002 1.00 92.12 146 LEU A CA 1
ATOM 1166 C C . LEU A 1 146 ? -1.250 9.684 -3.111 1.00 92.12 146 LEU A C 1
ATOM 1168 O O . LEU A 1 146 ? -1.128 10.834 -3.522 1.00 92.12 146 LEU A O 1
ATOM 1172 N N . ASN A 1 147 ? -2.173 8.840 -3.571 1.00 93.19 147 ASN A N 1
ATOM 1173 C CA . ASN A 1 147 ? -3.123 9.134 -4.643 1.00 93.19 147 ASN A CA 1
ATOM 1174 C C . ASN A 1 147 ? -4.536 8.801 -4.185 1.00 93.19 147 ASN A C 1
ATOM 1176 O O . ASN A 1 147 ? -4.732 7.837 -3.452 1.00 93.19 147 ASN A O 1
ATOM 1180 N N . GLU A 1 148 ? -5.518 9.581 -4.630 1.00 94.31 148 GLU A N 1
ATOM 1181 C CA . GLU A 1 148 ? -6.911 9.321 -4.276 1.00 94.31 148 GLU A CA 1
ATOM 1182 C C . GLU A 1 148 ? -7.364 7.918 -4.702 1.00 94.31 148 GLU A C 1
ATOM 1184 O O . GLU A 1 148 ? -6.928 7.376 -5.726 1.00 94.31 148 GLU A O 1
ATOM 1189 N N . ALA A 1 149 ? -8.241 7.326 -3.898 1.00 95.88 149 ALA A N 1
ATOM 1190 C CA . ALA A 1 149 ? -8.735 5.980 -4.129 1.00 95.88 149 ALA A CA 1
ATOM 1191 C C . ALA A 1 149 ? -10.130 5.791 -3.534 1.00 95.88 149 ALA A C 1
ATOM 1193 O O . ALA A 1 149 ? -10.480 6.352 -2.492 1.00 95.88 149 ALA A O 1
ATOM 1194 N N . PHE A 1 150 ? -10.915 4.932 -4.174 1.00 95.62 150 PHE A N 1
ATOM 1195 C CA . PHE A 1 150 ? -12.056 4.308 -3.521 1.00 95.62 150 PHE A CA 1
ATOM 1196 C C . PHE A 1 150 ? -11.552 3.225 -2.583 1.00 95.62 150 PHE A C 1
ATOM 1198 O O . PHE A 1 150 ? -10.641 2.479 -2.938 1.00 95.62 150 PHE A O 1
ATOM 1205 N N . PHE A 1 151 ? -12.146 3.120 -1.404 1.00 94.06 151 PHE A N 1
ATOM 1206 C CA . PHE A 1 151 ? -11.716 2.161 -0.402 1.00 94.06 151 PHE A CA 1
ATOM 1207 C C . PHE A 1 151 ? -12.860 1.264 0.053 1.00 94.06 151 PHE A C 1
ATOM 1209 O O . PHE A 1 151 ? -14.033 1.649 0.045 1.00 94.06 151 PHE A O 1
ATOM 1216 N N . ARG A 1 152 ? -12.491 0.064 0.491 1.00 93.69 152 ARG A N 1
ATOM 1217 C CA . ARG A 1 152 ? -13.357 -0.874 1.197 1.00 93.69 152 ARG A CA 1
ATOM 1218 C C . ARG A 1 152 ? -12.560 -1.533 2.313 1.00 93.69 152 ARG A C 1
ATOM 1220 O O . ARG A 1 152 ? -11.538 -2.162 2.050 1.00 93.69 152 ARG A O 1
ATOM 1227 N N . VAL A 1 153 ? -13.053 -1.434 3.540 1.00 89.88 153 VAL A N 1
ATOM 1228 C CA . VAL A 1 153 ? -12.489 -2.113 4.710 1.00 89.88 153 VAL A CA 1
ATOM 1229 C C . VAL A 1 153 ? -13.367 -3.298 5.069 1.00 89.88 153 VAL A C 1
ATOM 1231 O O . VAL A 1 153 ? -14.588 -3.176 5.185 1.00 89.88 153 VAL A O 1
ATOM 1234 N N . SER A 1 154 ? -12.746 -4.456 5.254 1.00 86.19 154 SER A N 1
ATOM 1235 C CA . SER A 1 154 ? -13.437 -5.694 5.606 1.00 86.19 154 SER A CA 1
ATOM 1236 C C . SER A 1 154 ? -12.722 -6.458 6.714 1.00 86.19 154 SER A C 1
ATOM 1238 O O . SER A 1 154 ? -11.508 -6.347 6.883 1.00 86.19 154 SER A O 1
ATOM 1240 N N . LEU A 1 155 ? -13.494 -7.227 7.477 1.00 83.88 155 LEU A N 1
ATOM 1241 C CA . LEU A 1 155 ? -13.020 -8.164 8.488 1.00 83.88 155 LEU A CA 1
ATOM 1242 C C . LEU A 1 155 ? -13.588 -9.544 8.145 1.00 83.88 155 LEU A C 1
ATOM 1244 O O . LEU A 1 155 ? -14.784 -9.802 8.312 1.00 83.88 155 LEU A O 1
ATOM 1248 N N . GLY A 1 156 ? -12.735 -10.421 7.615 1.00 79.19 156 GLY A N 1
ATOM 1249 C CA . GLY A 1 156 ? -13.172 -11.698 7.052 1.00 79.19 156 GLY A CA 1
ATOM 1250 C C . GLY A 1 156 ? -14.221 -11.490 5.942 1.00 79.19 156 GLY A C 1
ATOM 1251 O O . GLY A 1 156 ? -13.946 -10.759 4.992 1.00 79.19 156 GLY A O 1
ATOM 1252 N N . PRO A 1 157 ? -15.420 -12.100 6.030 1.00 76.81 157 PRO A N 1
ATOM 1253 C CA . PRO A 1 157 ? -16.467 -11.942 5.019 1.00 76.81 157 PRO A CA 1
ATOM 1254 C C . PRO A 1 157 ? -17.280 -10.641 5.157 1.00 76.81 157 PRO A C 1
ATOM 1256 O O . PRO A 1 157 ? -18.105 -10.349 4.293 1.00 76.81 157 PRO A O 1
ATOM 1259 N N . TYR A 1 158 ? -17.094 -9.870 6.233 1.00 79.94 158 TYR A N 1
ATOM 1260 C CA . TYR A 1 158 ? -17.932 -8.711 6.542 1.00 79.94 158 TYR A CA 1
ATOM 1261 C C . TYR A 1 158 ? -17.287 -7.409 6.073 1.00 79.94 158 TYR A C 1
ATOM 1263 O O . TYR A 1 158 ? -16.132 -7.129 6.389 1.00 79.94 158 TYR A O 1
ATOM 1271 N N . ILE A 1 159 ? -18.050 -6.586 5.353 1.00 84.06 159 ILE A N 1
ATOM 1272 C CA . ILE A 1 159 ? -17.639 -5.232 4.965 1.00 84.06 159 ILE A CA 1
ATOM 1273 C C . ILE A 1 159 ? -18.015 -4.281 6.100 1.00 84.06 159 ILE A C 1
ATOM 1275 O O . ILE A 1 159 ? -19.177 -4.229 6.499 1.00 84.06 159 ILE A O 1
ATOM 1279 N N . LEU A 1 160 ? -17.028 -3.553 6.617 1.00 83.06 160 LEU A N 1
ATOM 1280 C CA . LEU A 1 160 ? -17.208 -2.600 7.711 1.00 83.06 160 LEU A CA 1
ATOM 1281 C C . LEU A 1 160 ? -17.536 -1.207 7.177 1.00 83.06 160 LEU A C 1
ATOM 1283 O O . LEU A 1 160 ? -18.491 -0.579 7.621 1.00 83.06 160 LEU A O 1
ATOM 1287 N N . GLU A 1 161 ? -16.747 -0.741 6.210 1.00 86.62 161 GLU A N 1
ATOM 1288 C CA . GLU A 1 161 ? -16.832 0.616 5.677 1.00 86.62 161 GLU A CA 1
ATOM 1289 C C . GLU A 1 161 ? -16.373 0.644 4.216 1.00 86.62 161 GLU A C 1
ATOM 1291 O O . GLU A 1 161 ? -15.564 -0.182 3.783 1.00 86.62 161 GLU A O 1
ATOM 1296 N N . GLY A 1 162 ? -16.879 1.603 3.448 1.00 90.69 162 GLY A N 1
ATOM 1297 C CA . GLY A 1 162 ? -16.371 1.912 2.121 1.00 90.69 162 GLY A CA 1
ATOM 1298 C C . GLY A 1 162 ? -16.730 3.330 1.705 1.00 90.69 162 GLY A C 1
ATOM 1299 O O . GLY A 1 162 ? -17.696 3.911 2.201 1.00 90.69 162 GLY A O 1
ATOM 1300 N N . GLY A 1 163 ? -15.949 3.885 0.787 1.00 92.50 163 GLY A N 1
ATOM 1301 C CA . GLY A 1 163 ? -16.111 5.267 0.360 1.00 92.50 163 GLY A CA 1
ATOM 1302 C C . GLY A 1 163 ? -15.010 5.719 -0.587 1.00 92.50 163 GLY A C 1
ATOM 1303 O O . GLY A 1 163 ? -14.399 4.912 -1.287 1.00 92.50 163 GLY A O 1
ATOM 1304 N N . HIS A 1 164 ? -14.767 7.025 -0.606 1.00 93.62 164 HIS A N 1
ATOM 1305 C CA . HIS A 1 164 ? -13.696 7.660 -1.369 1.00 93.62 164 HIS A CA 1
ATOM 1306 C C . HIS A 1 164 ? -12.802 8.450 -0.418 1.00 93.62 164 HIS A C 1
ATOM 1308 O O . HIS A 1 164 ? -13.300 9.184 0.438 1.00 93.62 164 HIS A O 1
ATOM 1314 N N . TRP A 1 165 ? -11.491 8.284 -0.576 1.00 93.75 165 TRP A N 1
ATOM 1315 C CA . TRP A 1 165 ? -10.490 9.083 0.113 1.00 93.75 165 TRP A CA 1
ATOM 1316 C C . TRP A 1 165 ? -9.711 9.924 -0.903 1.00 93.75 165 TRP A C 1
ATOM 1318 O O . TRP A 1 165 ? -9.090 9.357 -1.809 1.00 93.75 165 TRP A O 1
ATOM 1328 N N . PRO A 1 166 ? -9.690 11.265 -0.759 1.00 93.81 166 PRO A N 1
ATOM 1329 C CA . PRO A 1 166 ? -8.786 12.106 -1.537 1.00 93.81 166 PRO A CA 1
ATOM 1330 C C . PRO A 1 166 ? -7.326 11.834 -1.149 1.00 93.81 166 PRO A C 1
ATOM 1332 O O . PRO A 1 166 ? -7.044 11.208 -0.134 1.00 93.81 166 PRO A O 1
ATOM 1335 N N . ARG A 1 167 ? -6.359 12.344 -1.913 1.00 92.88 167 ARG A N 1
ATOM 1336 C CA . ARG A 1 167 ? -4.946 12.320 -1.498 1.00 92.88 167 ARG A CA 1
ATOM 1337 C C . ARG A 1 167 ? -4.754 13.016 -0.140 1.00 92.88 167 ARG A C 1
ATOM 1339 O O . ARG A 1 167 ? -5.295 14.102 0.070 1.00 92.88 167 ARG A O 1
ATOM 1346 N N . GLY A 1 168 ? -3.928 12.443 0.737 1.00 91.81 168 GLY A N 1
ATOM 1347 C CA . GLY A 1 168 ? -3.539 13.056 2.011 1.00 91.81 168 GLY A CA 1
ATOM 1348 C C . GLY A 1 168 ? -3.658 12.127 3.217 1.00 91.81 168 GLY A C 1
ATOM 1349 O O . GLY A 1 168 ? -3.662 10.906 3.081 1.00 91.81 168 GLY A O 1
ATOM 1350 N N . PHE A 1 169 ? -3.712 12.722 4.407 1.00 90.19 169 PHE A N 1
ATOM 1351 C CA . PHE A 1 169 ? -3.813 11.997 5.672 1.00 90.19 169 PHE A CA 1
ATOM 1352 C C . PHE A 1 169 ? -5.259 11.609 5.984 1.00 90.19 169 PHE A C 1
ATOM 1354 O O . PHE A 1 169 ? -6.151 12.459 5.933 1.00 90.19 169 PHE A O 1
ATOM 1361 N N . HIS A 1 170 ? -5.460 10.353 6.377 1.00 90.25 170 HIS A N 1
ATOM 1362 C CA . HIS A 1 170 ? -6.758 9.791 6.740 1.00 90.25 170 HIS A CA 1
ATOM 1363 C C . HIS A 1 170 ? -6.689 9.036 8.056 1.00 90.25 170 HIS A C 1
ATOM 1365 O O . HIS A 1 170 ? -5.632 8.564 8.477 1.00 90.25 170 HIS A O 1
ATOM 1371 N N . ILE A 1 171 ? -7.851 8.918 8.692 1.00 90.06 171 ILE A N 1
ATOM 1372 C CA . ILE A 1 171 ? -8.033 8.184 9.937 1.00 90.06 171 ILE A CA 1
ATOM 1373 C C . ILE A 1 171 ? -9.052 7.080 9.685 1.00 90.06 171 ILE A C 1
ATOM 1375 O O . ILE A 1 171 ? -10.183 7.353 9.291 1.00 90.06 171 ILE A O 1
ATOM 1379 N N . LEU A 1 172 ? -8.641 5.840 9.931 1.00 87.19 172 LEU A N 1
ATOM 1380 C CA . LEU A 1 172 ? -9.500 4.667 9.928 1.00 87.19 172 LEU A CA 1
ATOM 1381 C C . LEU A 1 172 ? -9.846 4.283 11.367 1.00 87.19 172 LEU A C 1
ATOM 1383 O O . LEU A 1 172 ? -8.958 4.012 12.176 1.00 87.19 172 LEU A O 1
ATOM 1387 N N . THR A 1 173 ? -11.137 4.206 11.672 1.00 87.25 173 THR A N 1
ATOM 1388 C CA . THR A 1 173 ? -11.623 3.785 12.989 1.00 87.25 173 THR A CA 1
ATOM 1389 C C . THR A 1 173 ? -11.880 2.285 12.990 1.00 87.25 173 THR A C 1
ATOM 1391 O O . THR A 1 173 ? -12.808 1.800 12.348 1.00 87.25 173 THR A O 1
ATOM 1394 N N . ILE A 1 174 ? -11.076 1.538 13.741 1.00 83.19 174 ILE A N 1
ATOM 1395 C CA . ILE A 1 174 ? -11.208 0.088 13.876 1.00 83.19 174 ILE A CA 1
ATOM 1396 C C . ILE A 1 174 ? -12.013 -0.228 15.144 1.00 83.19 174 ILE A C 1
ATOM 1398 O O . ILE A 1 174 ? -11.552 0.091 16.246 1.00 83.19 174 ILE A O 1
ATOM 1402 N N . PRO A 1 175 ? -13.197 -0.858 15.040 1.00 81.50 175 PRO A N 1
ATOM 1403 C CA . PRO A 1 175 ? -13.943 -1.307 16.210 1.00 81.50 175 PRO A CA 1
ATOM 1404 C C . PRO A 1 175 ? -13.202 -2.458 16.907 1.00 81.50 175 PRO A C 1
ATOM 1406 O O . PRO A 1 175 ? -12.745 -3.395 16.255 1.00 81.50 175 PRO A O 1
ATOM 1409 N N . LEU A 1 176 ? -13.099 -2.399 18.238 1.00 76.31 176 LEU A N 1
ATOM 1410 C CA . LEU A 1 176 ? -12.391 -3.392 19.061 1.00 76.31 176 LEU A CA 1
ATOM 1411 C C . LEU A 1 176 ? -13.324 -4.264 19.918 1.00 76.31 176 LEU A C 1
ATOM 1413 O O . LEU A 1 176 ? -12.865 -5.023 20.774 1.00 76.31 176 LEU A O 1
ATOM 1417 N N . HIS A 1 177 ? -14.640 -4.164 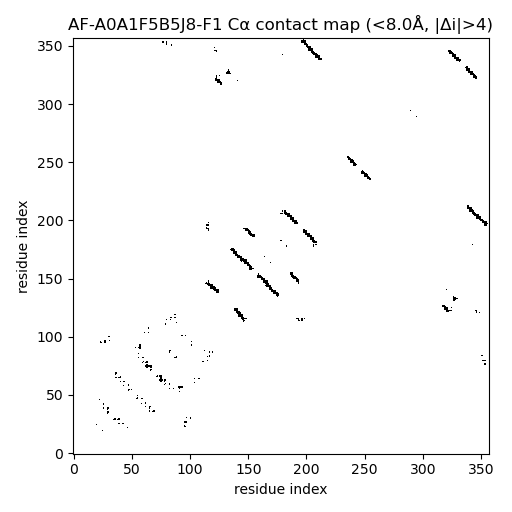19.719 1.00 69.88 177 HIS A N 1
ATOM 1418 C CA . HIS A 1 177 ? -15.618 -4.950 20.470 1.00 69.88 177 HIS A CA 1
ATOM 1419 C C . HIS A 1 177 ? -15.359 -6.458 20.330 1.00 69.88 177 HIS A C 1
ATOM 1421 O O . HIS A 1 177 ? -15.281 -6.979 19.223 1.00 69.88 177 HIS A O 1
ATOM 1427 N N . GLY A 1 178 ? -15.212 -7.149 21.466 1.00 70.44 178 GLY A N 1
ATOM 1428 C CA . GLY A 1 178 ? -14.927 -8.590 21.523 1.00 70.44 178 GLY A CA 1
ATOM 1429 C C . GLY A 1 178 ? -13.466 -8.978 21.258 1.00 70.44 178 GLY A C 1
ATOM 1430 O O . GLY A 1 178 ? -13.096 -10.124 21.484 1.00 70.44 178 GLY A O 1
ATOM 1431 N N . LEU A 1 179 ? -12.593 -8.045 20.851 1.00 73.19 179 LEU A N 1
ATOM 1432 C CA . LEU A 1 179 ? -11.203 -8.380 20.500 1.00 73.19 179 LEU A CA 1
ATOM 1433 C C . LEU A 1 179 ? -10.293 -8.601 21.720 1.00 73.19 179 LEU A C 1
ATOM 1435 O O . LEU A 1 179 ? -9.203 -9.151 21.583 1.00 73.19 179 LEU A O 1
ATOM 1439 N N . PHE A 1 180 ? -10.741 -8.193 22.911 1.00 75.12 180 PHE A N 1
ATOM 1440 C CA . PHE A 1 180 ? -10.007 -8.296 24.179 1.00 75.12 180 PHE A CA 1
ATOM 1441 C C . PHE A 1 180 ? -10.364 -9.542 25.009 1.00 75.12 180 PHE A C 1
ATOM 1443 O O . PHE A 1 180 ? -10.026 -9.610 26.189 1.00 75.12 180 PHE A O 1
ATOM 1450 N N . GLU A 1 181 ? -11.052 -10.527 24.430 1.00 74.88 181 GLU A N 1
ATOM 1451 C CA . GLU A 1 181 ? -11.361 -11.789 25.122 1.00 74.88 181 GLU A CA 1
ATOM 1452 C C . GLU A 1 181 ? -10.115 -12.668 25.294 1.00 74.88 181 GLU A C 1
ATOM 1454 O O . GLU A 1 181 ? -9.927 -13.318 26.325 1.00 74.88 181 GLU A O 1
ATOM 1459 N N . ARG A 1 182 ? -9.233 -12.654 24.292 1.00 78.19 182 ARG A N 1
ATOM 1460 C CA . ARG A 1 182 ? -7.978 -13.406 24.264 1.00 78.19 182 ARG A CA 1
ATOM 1461 C C . ARG A 1 182 ? -6.912 -12.634 23.496 1.00 78.19 182 ARG A C 1
ATOM 1463 O O . ARG A 1 182 ? -7.241 -11.812 22.644 1.00 78.19 182 ARG A O 1
ATOM 1470 N N . SER A 1 183 ? -5.647 -12.928 23.782 1.00 81.88 183 SER A N 1
ATOM 1471 C CA . SER A 1 183 ? -4.544 -12.440 22.956 1.00 81.88 183 SER A CA 1
ATOM 1472 C C . SER A 1 183 ? -4.639 -13.080 21.572 1.00 81.88 183 SER A C 1
ATOM 1474 O O . SER A 1 183 ? -4.628 -14.308 21.468 1.00 81.88 183 SER A O 1
ATOM 1476 N N . ASP A 1 184 ? -4.777 -12.268 20.527 1.00 83.69 184 ASP A N 1
ATOM 1477 C CA . ASP A 1 184 ? -4.949 -12.739 19.151 1.00 83.69 184 ASP A CA 1
ATOM 1478 C C . ASP A 1 184 ? -4.483 -11.685 18.135 1.00 83.69 184 ASP A C 1
ATOM 1480 O O . ASP A 1 184 ? -4.222 -10.524 18.470 1.00 83.69 184 ASP A O 1
ATOM 1484 N N . THR A 1 185 ? -4.368 -12.091 16.872 1.00 84.88 185 THR A N 1
ATOM 1485 C CA . THR A 1 185 ? -4.099 -11.192 15.745 1.00 84.88 185 THR A CA 1
ATOM 1486 C C . THR A 1 185 ? -5.297 -11.161 14.807 1.00 84.88 185 THR A C 1
ATOM 1488 O O . THR A 1 185 ? -5.643 -12.164 14.190 1.00 84.88 185 THR A O 1
ATOM 1491 N N . TYR A 1 186 ? -5.891 -9.982 14.656 1.00 84.00 186 TYR A N 1
ATOM 1492 C CA . TYR A 1 186 ? -7.034 -9.751 13.780 1.00 84.00 186 TYR A CA 1
ATOM 1493 C C . TYR A 1 186 ? -6.570 -9.115 12.469 1.00 84.00 186 TYR A C 1
ATOM 1495 O O . TYR A 1 186 ? -5.837 -8.125 12.472 1.00 84.00 186 TYR A O 1
ATOM 1503 N N . GLU A 1 187 ? -6.983 -9.692 11.342 1.00 87.19 187 GLU A N 1
ATOM 1504 C CA . GLU A 1 187 ? -6.599 -9.238 10.005 1.00 87.19 187 GLU A CA 1
ATOM 1505 C C . GLU A 1 187 ? -7.754 -8.479 9.345 1.00 87.19 187 GLU A C 1
ATOM 1507 O O . GLU A 1 187 ? -8.772 -9.058 8.963 1.00 87.19 187 GLU A O 1
ATOM 1512 N N . PHE A 1 188 ? -7.581 -7.166 9.217 1.00 87.44 188 PHE A N 1
ATOM 1513 C CA . PHE A 1 188 ? -8.467 -6.297 8.453 1.00 87.44 188 PHE A CA 1
ATOM 1514 C C . PHE A 1 188 ? -7.936 -6.185 7.029 1.00 87.44 188 PHE A C 1
ATOM 1516 O O . PHE A 1 188 ? -6.737 -6.023 6.818 1.00 87.44 188 PHE A O 1
ATOM 1523 N N . ILE A 1 189 ? -8.815 -6.254 6.040 1.00 90.69 189 ILE A N 1
ATOM 1524 C CA . ILE A 1 189 ? -8.445 -6.141 4.632 1.00 90.69 189 ILE A CA 1
ATOM 1525 C C . ILE A 1 189 ? -8.885 -4.767 4.141 1.00 90.69 189 ILE A C 1
ATOM 1527 O O . ILE A 1 189 ? -10.083 -4.471 4.125 1.00 90.69 189 ILE A O 1
ATOM 1531 N N . LEU A 1 190 ? -7.912 -3.947 3.743 1.00 91.62 190 LEU A N 1
ATOM 1532 C CA . LEU A 1 190 ? -8.124 -2.670 3.075 1.00 91.62 190 LEU A CA 1
ATOM 1533 C C . LEU A 1 190 ? -7.948 -2.860 1.565 1.00 91.62 190 LEU A C 1
ATOM 1535 O O . LEU A 1 190 ? -6.829 -3.023 1.084 1.00 91.62 190 LEU A O 1
ATOM 1539 N N . ASP A 1 191 ? -9.047 -2.828 0.823 1.00 93.88 191 ASP A N 1
ATOM 1540 C CA . ASP A 1 191 ? -9.029 -2.801 -0.638 1.00 93.88 191 ASP A CA 1
ATOM 1541 C C . ASP A 1 191 ? -9.098 -1.347 -1.117 1.00 93.88 191 ASP A C 1
ATOM 1543 O O . ASP A 1 191 ? -9.990 -0.601 -0.711 1.00 93.88 191 ASP A O 1
ATOM 1547 N N . LEU A 1 192 ? -8.174 -0.954 -1.989 1.00 94.38 192 LEU A N 1
ATOM 1548 C CA . LEU A 1 192 ? -8.069 0.376 -2.585 1.00 94.38 192 LEU A CA 1
ATOM 1549 C C . LEU A 1 192 ? -8.176 0.255 -4.100 1.00 94.38 192 LEU A C 1
ATOM 1551 O O . LEU A 1 192 ? -7.408 -0.485 -4.707 1.00 94.38 192 LEU A O 1
ATOM 1555 N N . LYS A 1 193 ? -9.088 0.999 -4.721 1.00 94.81 193 LYS A N 1
ATOM 1556 C CA . LYS A 1 193 ? -9.220 1.085 -6.177 1.00 94.81 193 LYS A CA 1
ATOM 1557 C C . LYS A 1 193 ? -8.923 2.500 -6.649 1.00 94.81 193 LYS A C 1
ATOM 1559 O O . LYS A 1 193 ? -9.582 3.446 -6.218 1.00 94.81 193 LYS A O 1
ATOM 1564 N N . SER A 1 194 ? -7.972 2.630 -7.565 1.00 93.50 194 SER A N 1
ATOM 1565 C CA . SER A 1 194 ? -7.660 3.886 -8.243 1.00 93.50 194 SER A CA 1
ATOM 1566 C C . SER A 1 194 ? -7.364 3.605 -9.715 1.00 93.50 194 SER A C 1
ATOM 1568 O O . SER A 1 194 ? -6.478 2.817 -10.048 1.00 93.50 194 SER A O 1
ATOM 1570 N N . GLY A 1 195 ? -8.186 4.177 -10.600 1.00 87.50 195 GLY A N 1
ATOM 1571 C CA . GLY A 1 195 ? -8.222 3.796 -12.013 1.00 87.50 195 GLY A CA 1
ATOM 1572 C C . GLY A 1 195 ? -8.419 2.284 -12.191 1.00 87.50 195 GLY A C 1
ATOM 1573 O O . GLY A 1 195 ? -9.345 1.697 -11.624 1.00 87.50 195 GLY A O 1
ATOM 1574 N N . ASP A 1 196 ? -7.500 1.672 -12.936 1.00 87.00 196 ASP A N 1
ATOM 1575 C CA . ASP A 1 196 ? -7.483 0.235 -13.245 1.00 87.00 196 ASP A CA 1
ATOM 1576 C C . ASP A 1 196 ? -6.704 -0.600 -12.210 1.00 87.00 196 ASP A C 1
ATOM 1578 O O . ASP A 1 196 ? -6.533 -1.807 -12.376 1.00 87.00 196 ASP A O 1
ATOM 1582 N N . ILE A 1 197 ? -6.189 0.028 -11.146 1.00 90.25 197 ILE A N 1
ATOM 1583 C CA . ILE A 1 197 ? -5.390 -0.638 -10.115 1.00 90.25 197 ILE A CA 1
ATOM 1584 C C . ILE A 1 197 ? -6.273 -0.907 -8.902 1.00 90.25 197 ILE A C 1
ATOM 1586 O O . ILE A 1 197 ? -6.832 0.016 -8.305 1.00 90.25 197 ILE A O 1
ATOM 1590 N N . ILE A 1 198 ? -6.349 -2.177 -8.503 1.00 92.62 198 ILE A N 1
ATOM 1591 C CA . ILE A 1 198 ? -6.940 -2.593 -7.232 1.00 92.62 198 ILE A CA 1
ATOM 1592 C C . ILE A 1 198 ? -5.825 -3.150 -6.351 1.00 92.62 198 ILE A C 1
ATOM 1594 O O . ILE A 1 198 ? -5.248 -4.191 -6.651 1.00 92.62 198 ILE A O 1
ATOM 1598 N N . SER A 1 199 ? -5.532 -2.452 -5.261 1.00 92.06 199 SER A N 1
ATOM 1599 C CA . SER A 1 199 ? -4.508 -2.803 -4.284 1.00 92.06 199 SER A CA 1
ATOM 1600 C C . SER A 1 199 ? -5.161 -3.305 -3.000 1.00 92.06 199 SER A C 1
ATOM 1602 O O . SER A 1 199 ? -5.959 -2.601 -2.382 1.00 92.06 199 SER A O 1
ATOM 1604 N N . ARG A 1 200 ? -4.842 -4.533 -2.595 1.00 91.81 200 ARG A N 1
ATOM 1605 C CA . ARG A 1 200 ? -5.313 -5.153 -1.355 1.00 91.81 200 ARG A CA 1
ATOM 1606 C C . ARG A 1 200 ? -4.216 -5.114 -0.306 1.00 91.81 200 ARG A C 1
ATOM 1608 O O . ARG A 1 200 ? -3.190 -5.769 -0.468 1.00 91.81 200 ARG A O 1
ATOM 1615 N N . LYS A 1 201 ? -4.454 -4.423 0.804 1.00 90.00 201 LYS A N 1
ATOM 1616 C CA . LYS A 1 201 ? -3.506 -4.282 1.911 1.00 90.00 201 LYS A CA 1
ATOM 1617 C C . LYS A 1 201 ? -4.066 -4.872 3.211 1.00 90.00 201 LYS A C 1
ATOM 1619 O O . LYS A 1 201 ? -5.030 -4.337 3.758 1.00 90.00 201 LYS A O 1
ATOM 1624 N N . PRO A 1 202 ? -3.469 -5.950 3.742 1.00 89.38 202 PRO A N 1
ATOM 1625 C CA . PRO A 1 202 ? -3.813 -6.441 5.070 1.00 89.38 202 PRO A CA 1
ATOM 1626 C C . PRO A 1 202 ? -3.287 -5.503 6.171 1.00 89.38 202 PRO A C 1
ATOM 1628 O O . PRO A 1 202 ? -2.105 -5.147 6.219 1.00 89.38 202 PRO A O 1
ATOM 1631 N N . ILE A 1 203 ? -4.156 -5.136 7.105 1.00 87.31 203 ILE A N 1
ATOM 1632 C CA . ILE A 1 203 ? -3.833 -4.409 8.332 1.00 87.31 203 ILE A CA 1
ATOM 1633 C C . ILE A 1 203 ? -4.022 -5.381 9.491 1.00 87.31 203 ILE A C 1
ATOM 1635 O O . ILE A 1 203 ? -5.142 -5.747 9.849 1.00 87.31 203 ILE A O 1
ATOM 1639 N N . ARG A 1 204 ? -2.908 -5.825 10.075 1.00 88.50 204 ARG A N 1
ATOM 1640 C CA . ARG A 1 204 ? -2.922 -6.778 11.187 1.00 88.50 204 ARG A CA 1
ATOM 1641 C C . ARG A 1 204 ? -2.868 -6.034 12.508 1.00 88.50 204 ARG A C 1
ATOM 1643 O O . ARG A 1 204 ? -1.881 -5.357 12.798 1.00 88.50 204 ARG A O 1
ATOM 1650 N N . VAL A 1 205 ? -3.921 -6.192 13.298 1.00 84.88 205 VAL A N 1
ATOM 1651 C CA . VAL A 1 205 ? -4.049 -5.644 14.646 1.00 84.88 205 VAL A CA 1
ATOM 1652 C C . VAL A 1 205 ? -3.751 -6.764 15.630 1.00 84.88 205 VAL A C 1
ATOM 1654 O O . VAL A 1 205 ? -4.523 -7.715 15.750 1.00 84.88 205 VAL A O 1
ATOM 1657 N N . ARG A 1 206 ? -2.619 -6.669 16.327 1.00 86.50 206 ARG A N 1
ATOM 1658 C CA . ARG A 1 206 ? -2.264 -7.608 17.392 1.00 86.50 206 ARG A CA 1
ATOM 1659 C C . ARG A 1 206 ? -2.757 -7.071 18.724 1.00 86.50 206 ARG A C 1
ATOM 1661 O O . ARG A 1 206 ? -2.446 -5.931 19.072 1.00 86.50 206 ARG A O 1
ATOM 1668 N N . VAL A 1 207 ? -3.485 -7.908 19.453 1.00 84.69 207 VAL A N 1
ATOM 1669 C CA . VAL A 1 207 ? -3.924 -7.663 20.824 1.00 84.69 207 VAL A CA 1
ATOM 1670 C C . VAL A 1 207 ? -3.182 -8.634 21.730 1.00 84.69 207 VAL A C 1
ATOM 1672 O O . VAL A 1 207 ? -3.370 -9.841 21.622 1.00 84.69 207 VAL A O 1
ATOM 1675 N N . ASP A 1 208 ? -2.361 -8.110 22.633 1.00 82.94 208 ASP A N 1
ATOM 1676 C CA . ASP A 1 208 ? -1.664 -8.903 23.647 1.00 82.94 208 ASP A CA 1
ATOM 1677 C C . ASP A 1 208 ? -2.214 -8.548 25.029 1.00 82.94 208 ASP A C 1
ATOM 1679 O O . ASP A 1 208 ? -2.224 -7.380 25.416 1.00 82.94 208 ASP A O 1
ATOM 1683 N N . ILE A 1 209 ? -2.683 -9.545 25.777 1.00 82.38 209 ILE A N 1
ATOM 1684 C CA . ILE A 1 209 ? -3.230 -9.387 27.127 1.00 82.38 209 ILE A CA 1
ATOM 1685 C C . ILE A 1 209 ? -2.250 -10.000 28.124 1.00 82.38 209 ILE A C 1
ATOM 1687 O O . ILE A 1 209 ? -1.966 -11.197 28.073 1.00 82.38 209 ILE A O 1
ATOM 1691 N N . ALA A 1 210 ? -1.765 -9.183 29.052 1.00 79.38 210 ALA A N 1
ATOM 1692 C CA . ALA A 1 210 ? -0.945 -9.615 30.173 1.00 79.38 210 ALA A CA 1
ATOM 1693 C C . ALA A 1 210 ? -1.712 -9.414 31.482 1.00 79.38 210 ALA A C 1
ATOM 1695 O O . ALA A 1 210 ? -2.139 -8.298 31.792 1.00 79.38 210 ALA A O 1
ATOM 1696 N N . ASP A 1 211 ? -1.859 -10.480 32.267 1.00 75.44 211 ASP A N 1
ATOM 1697 C CA . ASP A 1 211 ? -2.352 -10.361 33.635 1.00 75.44 211 ASP A CA 1
ATOM 1698 C C . ASP A 1 211 ? -1.290 -9.656 34.480 1.00 75.44 211 ASP A C 1
ATOM 1700 O O . ASP A 1 211 ? -0.140 -10.091 34.579 1.00 75.44 211 ASP A O 1
ATOM 1704 N N . MET A 1 212 ? -1.671 -8.542 35.096 1.00 62.34 212 MET A N 1
ATOM 1705 C CA . MET A 1 212 ? -0.849 -7.912 36.111 1.00 62.34 212 MET A CA 1
ATOM 1706 C C . MET A 1 212 ? -1.075 -8.688 37.400 1.00 62.34 212 MET A C 1
ATOM 1708 O O . MET A 1 212 ? -2.052 -8.461 38.115 1.00 62.34 212 MET A O 1
ATOM 1712 N N . VAL A 1 213 ? -0.166 -9.620 37.693 1.00 55.12 213 VAL A N 1
ATOM 1713 C CA . VAL A 1 213 ? -0.081 -10.217 39.026 1.00 55.12 213 VAL A CA 1
ATOM 1714 C C . VAL A 1 213 ? 0.078 -9.054 39.996 1.00 55.12 213 VAL A C 1
ATOM 1716 O O . VAL A 1 213 ? 1.064 -8.315 39.935 1.00 55.12 213 VAL A O 1
ATOM 1719 N N . ALA A 1 214 ? -0.925 -8.845 40.847 1.00 46.84 214 ALA A N 1
ATOM 1720 C CA . ALA A 1 214 ? -0.780 -7.931 41.960 1.00 46.84 214 ALA A CA 1
ATOM 1721 C C . ALA A 1 214 ? 0.463 -8.390 42.728 1.00 46.84 214 ALA A C 1
ATOM 1723 O O . ALA A 1 214 ? 0.506 -9.528 43.199 1.00 46.84 214 ALA A O 1
ATOM 1724 N N . ALA A 1 215 ? 1.491 -7.538 42.820 1.00 38.62 215 ALA A N 1
ATOM 1725 C CA . ALA A 1 215 ? 2.545 -7.746 43.806 1.00 38.62 215 ALA A CA 1
ATOM 1726 C C . ALA A 1 215 ? 1.840 -8.048 45.136 1.00 38.62 215 ALA A C 1
ATOM 1728 O O . ALA A 1 215 ? 0.855 -7.357 45.421 1.00 38.62 215 ALA A O 1
ATOM 1729 N N . PRO A 1 216 ? 2.248 -9.090 45.886 1.00 36.81 216 PRO A N 1
ATOM 1730 C CA . PRO A 1 216 ? 1.480 -9.562 47.026 1.00 36.81 216 PRO A CA 1
ATOM 1731 C C . PRO A 1 216 ? 1.244 -8.378 47.952 1.00 36.81 216 PRO A C 1
ATOM 1733 O O . PRO A 1 216 ? 2.178 -7.847 48.555 1.00 36.81 216 PRO A O 1
ATOM 1736 N N . ALA A 1 217 ? -0.006 -7.914 47.989 1.00 42.38 217 ALA A N 1
ATOM 1737 C CA . ALA A 1 217 ? -0.414 -6.904 48.934 1.00 42.38 217 ALA A CA 1
ATOM 1738 C C . ALA A 1 217 ? -0.114 -7.505 50.304 1.00 42.38 217 ALA A C 1
ATOM 1740 O O . ALA A 1 217 ? -0.574 -8.608 50.612 1.00 42.38 217 ALA A O 1
ATOM 1741 N N . ALA A 1 218 ? 0.731 -6.824 51.080 1.00 40.59 218 ALA A N 1
ATOM 1742 C CA . ALA A 1 218 ? 0.984 -7.203 52.456 1.00 40.59 218 ALA A CA 1
ATOM 1743 C C . ALA A 1 218 ? -0.373 -7.436 53.131 1.00 40.59 218 ALA A C 1
ATOM 1745 O O . ALA A 1 218 ? -1.270 -6.598 53.017 1.00 40.59 218 ALA A O 1
ATOM 1746 N N . ALA A 1 219 ? -0.518 -8.617 53.736 1.00 35.38 219 ALA A N 1
ATOM 1747 C CA . ALA A 1 219 ? -1.768 -9.122 54.280 1.00 35.38 219 ALA A CA 1
ATOM 1748 C C . ALA A 1 219 ? -2.542 -8.024 55.036 1.00 35.38 219 ALA A C 1
ATOM 1750 O O . ALA A 1 219 ? -1.945 -7.329 55.868 1.00 35.38 219 ALA A O 1
ATOM 1751 N N . PRO A 1 220 ? -3.850 -7.852 54.776 1.00 38.94 220 PRO A N 1
ATOM 1752 C CA . PRO A 1 220 ? -4.645 -6.911 55.539 1.00 38.94 220 PRO A CA 1
ATOM 1753 C C . PRO A 1 220 ? -4.703 -7.419 56.981 1.00 38.94 220 PRO A C 1
ATOM 1755 O O . PRO A 1 220 ? -5.174 -8.521 57.250 1.00 38.94 220 PRO A O 1
ATOM 1758 N N . ARG A 1 221 ? -4.167 -6.629 57.915 1.00 37.66 221 ARG A N 1
ATOM 1759 C CA . ARG A 1 221 ? -4.408 -6.841 59.342 1.00 37.66 221 ARG A CA 1
ATOM 1760 C C . ARG A 1 221 ? -5.892 -6.610 59.596 1.00 37.66 221 ARG A C 1
ATOM 1762 O O . ARG A 1 221 ? -6.379 -5.504 59.374 1.00 37.66 221 ARG A O 1
ATOM 1769 N N . ASP A 1 222 ? -6.563 -7.653 60.073 1.00 35.47 222 ASP A N 1
ATOM 1770 C CA . ASP A 1 222 ? -7.901 -7.587 60.647 1.00 35.47 222 ASP A CA 1
ATOM 1771 C C . ASP A 1 222 ? -7.967 -6.468 61.688 1.00 35.47 222 ASP A C 1
ATOM 1773 O O . ASP A 1 222 ? -7.328 -6.535 62.741 1.00 35.47 222 ASP A O 1
ATOM 1777 N N . ILE A 1 223 ? -8.759 -5.439 61.399 1.00 37.00 223 ILE A N 1
ATOM 1778 C CA . ILE A 1 223 ? -9.254 -4.517 62.413 1.00 37.00 223 ILE A CA 1
ATOM 1779 C C . ILE A 1 223 ? -10.762 -4.424 62.217 1.00 37.00 223 ILE A C 1
ATOM 1781 O O . ILE A 1 223 ? -11.268 -3.764 61.312 1.00 37.00 223 ILE A O 1
ATOM 1785 N N . LEU A 1 224 ? -11.459 -5.141 63.094 1.00 42.44 224 LEU A N 1
ATOM 1786 C CA . LEU A 1 224 ? -12.877 -4.998 63.383 1.00 42.44 224 LEU A CA 1
ATOM 1787 C C . LEU A 1 224 ? -13.227 -3.522 63.622 1.00 42.44 224 LEU A C 1
ATOM 1789 O O . LEU A 1 224 ? -12.637 -2.867 64.480 1.00 42.44 224 LEU A O 1
ATOM 1793 N N . SER A 1 225 ? -14.236 -3.014 62.920 1.00 34.81 225 SER A N 1
ATOM 1794 C CA . SER A 1 225 ? -15.021 -1.848 63.344 1.00 34.81 225 SER A CA 1
ATOM 1795 C C . SER A 1 225 ? -16.456 -1.978 62.809 1.00 34.81 225 SER A C 1
ATOM 1797 O O . SER A 1 225 ? -16.616 -2.297 61.629 1.00 34.81 225 SER A O 1
ATOM 1799 N N . PRO A 1 226 ? -17.494 -1.788 63.649 1.00 41.94 226 PRO A N 1
ATOM 1800 C CA . PRO A 1 226 ? -18.889 -1.995 63.269 1.00 41.94 226 PRO A CA 1
ATOM 1801 C C . PRO A 1 226 ? -19.610 -0.701 62.837 1.00 41.94 226 PRO A C 1
ATOM 1803 O O . PRO A 1 226 ? -19.266 0.383 63.296 1.00 41.94 226 PRO A O 1
ATOM 1806 N N . GLU A 1 227 ? -20.660 -0.901 62.020 1.00 31.11 227 GLU A N 1
ATOM 1807 C CA . GLU A 1 227 ? -21.826 -0.035 61.710 1.00 31.11 227 GLU A CA 1
ATOM 1808 C C . GLU A 1 227 ? -21.562 1.318 61.001 1.00 31.11 227 GLU A C 1
ATOM 1810 O O . GLU A 1 227 ? -20.633 2.042 61.309 1.00 31.11 227 GLU A O 1
ATOM 1815 N N . SER A 1 228 ? -22.333 1.804 60.020 1.00 31.33 228 SER A N 1
ATOM 1816 C CA . SER A 1 228 ? -23.791 1.811 59.811 1.00 31.33 228 SER A CA 1
ATOM 1817 C C . SER A 1 228 ? -24.109 2.396 58.413 1.00 31.33 228 SER A C 1
ATOM 1819 O O . SER A 1 228 ? -23.356 3.228 57.909 1.00 31.33 228 SER A O 1
ATOM 1821 N N . GLY A 1 229 ? -25.239 2.023 57.790 1.00 29.12 229 GLY A N 1
ATOM 1822 C CA . GLY A 1 229 ? -25.742 2.728 56.595 1.00 29.12 229 GLY A CA 1
ATOM 1823 C C . GLY A 1 229 ? -26.756 1.967 55.731 1.00 29.12 229 GLY A C 1
ATOM 1824 O O . GLY A 1 229 ? -26.366 1.348 54.754 1.00 29.12 229 GLY A O 1
ATOM 1825 N N . THR A 1 230 ? -28.033 2.040 56.131 1.00 35.22 230 THR A N 1
ATOM 1826 C CA . THR A 1 230 ? -29.312 1.923 55.376 1.00 35.22 230 THR A CA 1
ATOM 1827 C C . THR A 1 230 ? -29.492 0.930 54.196 1.00 35.22 230 THR A C 1
ATOM 1829 O O . THR A 1 230 ? -28.685 0.859 53.273 1.00 35.22 230 THR A O 1
ATOM 1832 N N . PRO A 1 231 ? -30.646 0.221 54.122 1.00 37.75 231 PRO A N 1
ATOM 1833 C CA . PRO A 1 231 ? -30.921 -0.730 53.047 1.00 37.75 231 PRO A CA 1
ATOM 1834 C C . PRO A 1 231 ? -31.176 0.003 51.722 1.00 37.75 231 PRO A C 1
ATOM 1836 O O . PRO A 1 231 ? -32.119 0.787 51.584 1.00 37.75 231 PRO A O 1
ATOM 1839 N N . ILE A 1 232 ? -30.341 -0.269 50.721 1.00 42.78 232 ILE A N 1
ATOM 1840 C CA . ILE A 1 232 ? -30.544 0.183 49.343 1.00 42.78 232 ILE A CA 1
ATOM 1841 C C . ILE A 1 232 ? -31.760 -0.571 48.783 1.00 42.78 232 ILE A C 1
ATOM 1843 O O . ILE A 1 232 ? -31.754 -1.797 48.698 1.00 42.78 232 ILE A O 1
ATOM 1847 N N . LYS A 1 233 ? -32.826 0.160 48.422 1.00 44.38 233 LYS A N 1
ATOM 1848 C CA . LYS A 1 233 ? -34.001 -0.394 47.725 1.00 44.38 233 LYS A CA 1
ATOM 1849 C C . LYS A 1 233 ? -33.562 -1.189 46.489 1.00 44.38 233 LYS A C 1
ATOM 1851 O O . LYS A 1 233 ? -32.720 -0.722 45.725 1.00 44.38 233 LYS A O 1
ATOM 1856 N N . ALA A 1 234 ? -34.177 -2.356 46.302 1.00 45.97 234 ALA A N 1
ATOM 1857 C CA . ALA A 1 234 ? -33.882 -3.291 45.223 1.00 45.97 234 ALA A CA 1
ATOM 1858 C C . ALA A 1 234 ? -33.917 -2.622 43.838 1.00 45.97 234 ALA A C 1
ATOM 1860 O O . ALA A 1 234 ? -34.854 -1.897 43.496 1.00 45.97 234 ALA A O 1
ATOM 1861 N N . ILE A 1 235 ? -32.877 -2.893 43.050 1.00 51.59 235 ILE A N 1
ATOM 1862 C CA . ILE A 1 235 ? -32.778 -2.572 41.626 1.00 51.59 235 ILE A CA 1
ATOM 1863 C C . ILE A 1 235 ? -33.957 -3.261 40.927 1.00 51.59 235 ILE A C 1
ATOM 1865 O O . ILE A 1 235 ? -34.133 -4.469 41.069 1.00 51.59 235 ILE A O 1
ATOM 1869 N N . GLN A 1 236 ? -34.788 -2.510 40.200 1.00 52.59 236 GLN A N 1
ATOM 1870 C CA . GLN A 1 236 ? -35.809 -3.124 39.352 1.00 52.59 236 GLN A CA 1
ATOM 1871 C C . GLN A 1 236 ? -35.131 -3.652 38.091 1.00 52.59 236 GLN A C 1
ATOM 1873 O O . GLN A 1 236 ? -34.708 -2.890 37.222 1.00 52.59 236 GLN A O 1
ATOM 1878 N N . GLU A 1 237 ? -34.991 -4.969 38.029 1.00 55.28 237 GLU A N 1
ATOM 1879 C CA . GLU A 1 237 ? -34.442 -5.678 36.886 1.00 55.28 237 GLU A CA 1
ATOM 1880 C C . GLU A 1 237 ? -35.581 -6.145 35.983 1.00 55.28 237 GLU A C 1
ATOM 1882 O O . GLU A 1 237 ? -36.493 -6.841 36.425 1.00 55.28 237 GLU A O 1
ATOM 1887 N N . GLY A 1 238 ? -35.535 -5.749 34.711 1.00 54.22 238 GLY A N 1
ATOM 1888 C CA . GLY A 1 238 ? -36.381 -6.323 33.672 1.00 54.22 238 GLY A CA 1
ATOM 1889 C C . GLY A 1 238 ? -35.600 -7.393 32.917 1.00 54.22 238 GLY A C 1
ATOM 1890 O O . GLY A 1 238 ? -34.570 -7.089 32.305 1.00 54.22 238 GLY A O 1
ATOM 1891 N N . GLU A 1 239 ? -36.082 -8.633 32.952 1.00 60.34 239 GLU A N 1
ATOM 1892 C CA . GLU A 1 239 ? -35.561 -9.741 32.151 1.00 60.34 239 GLU A CA 1
ATOM 1893 C C . GLU A 1 239 ? -36.587 -10.115 31.079 1.00 60.34 239 GLU A C 1
ATOM 1895 O O . GLU A 1 239 ? -37.753 -10.354 31.389 1.00 60.34 239 GLU A O 1
ATOM 1900 N N . ILE A 1 240 ? -36.149 -10.170 29.820 1.00 52.34 240 ILE A N 1
ATOM 1901 C CA . ILE A 1 240 ? -36.928 -10.758 28.729 1.00 52.34 240 ILE A CA 1
ATOM 1902 C C . ILE A 1 240 ? -36.195 -12.020 28.290 1.00 52.34 240 ILE A C 1
ATOM 1904 O O . ILE A 1 240 ? -35.059 -11.960 27.806 1.00 52.34 240 ILE A O 1
ATOM 1908 N N . SER A 1 241 ? -36.852 -13.160 28.468 1.00 71.25 241 SER A N 1
ATOM 1909 C CA . SER A 1 241 ? -36.367 -14.467 28.039 1.00 71.25 241 SER A CA 1
ATOM 1910 C C . SER A 1 241 ? -37.330 -15.053 27.006 1.00 71.25 241 SER A C 1
ATOM 1912 O O . SER A 1 241 ? -38.535 -15.139 27.241 1.00 71.25 241 SER A O 1
ATOM 1914 N N . LEU A 1 242 ? -36.796 -15.426 25.842 1.00 48.69 242 LEU A N 1
ATOM 1915 C CA . LEU A 1 242 ? -37.548 -16.041 24.751 1.00 48.69 242 LEU A CA 1
ATOM 1916 C C . LEU A 1 242 ? -37.222 -17.532 24.685 1.00 48.69 242 LEU A C 1
ATOM 1918 O O . LEU A 1 242 ? -36.059 -17.923 24.537 1.00 48.69 242 LEU A O 1
ATOM 1922 N N . TYR A 1 243 ? -38.274 -18.341 24.754 1.00 73.69 243 TYR A N 1
ATOM 1923 C CA . TYR A 1 243 ? -38.206 -19.792 24.663 1.00 73.69 243 TYR A CA 1
ATOM 1924 C C . TYR A 1 243 ? -38.885 -20.260 23.380 1.00 73.69 243 TYR A C 1
ATOM 1926 O O . TYR A 1 243 ? -39.982 -19.803 23.059 1.00 73.69 243 TYR A O 1
ATOM 1934 N N . VAL A 1 244 ? -38.253 -21.197 22.680 1.00 57.88 244 VAL A N 1
ATOM 1935 C CA . VAL A 1 244 ? -38.878 -21.973 21.600 1.00 57.88 244 VAL A CA 1
ATOM 1936 C C . VAL A 1 244 ? -38.580 -23.442 21.880 1.00 57.88 244 VAL A C 1
ATOM 1938 O O . VAL A 1 244 ? -37.455 -23.780 22.247 1.00 57.88 244 VAL A O 1
ATOM 1941 N N . ASP A 1 245 ? -39.599 -24.298 21.795 1.00 64.31 245 ASP A N 1
ATOM 1942 C CA . ASP A 1 245 ? -39.525 -25.734 22.115 1.00 64.31 245 ASP A CA 1
ATOM 1943 C C . ASP A 1 245 ? -38.879 -26.034 23.480 1.00 64.31 245 ASP A C 1
ATOM 1945 O O . ASP A 1 245 ? -38.013 -26.898 23.621 1.00 64.31 245 ASP A O 1
ATOM 1949 N N . ASN A 1 246 ? -39.274 -25.269 24.503 1.00 58.50 246 ASN A N 1
ATOM 1950 C CA . ASN A 1 246 ? -38.731 -25.337 25.865 1.00 58.50 246 ASN A CA 1
ATOM 1951 C C . ASN A 1 246 ? -37.205 -25.128 25.975 1.00 58.50 246 ASN A C 1
ATOM 1953 O O . ASN A 1 246 ? -36.622 -25.405 27.025 1.00 58.50 246 ASN A O 1
ATOM 1957 N N . LYS A 1 247 ? -36.547 -24.588 24.942 1.00 52.03 247 LYS A N 1
ATOM 1958 C CA . LYS A 1 247 ? -35.143 -24.163 24.989 1.00 52.03 247 LYS A CA 1
ATOM 1959 C C . LYS A 1 247 ? -35.049 -22.643 24.973 1.00 52.03 247 LYS A C 1
ATOM 1961 O O . LYS A 1 247 ? -35.673 -21.973 24.156 1.00 52.03 247 LYS A O 1
ATOM 1966 N N . LEU A 1 248 ? -34.273 -22.100 25.910 1.00 58.22 248 LEU A N 1
ATOM 1967 C CA . LEU A 1 248 ? -33.980 -20.672 25.993 1.00 58.22 248 LEU A CA 1
ATOM 1968 C C . LEU A 1 248 ? -33.081 -20.290 24.815 1.00 58.22 248 LEU A C 1
ATOM 1970 O O . LEU A 1 248 ? -31.942 -20.744 24.742 1.00 58.22 248 LEU A O 1
ATOM 1974 N N . ILE A 1 249 ? -33.594 -19.469 23.903 1.00 69.50 249 ILE A N 1
ATOM 1975 C CA . ILE A 1 249 ? -32.852 -19.046 22.704 1.00 69.50 249 ILE A CA 1
ATOM 1976 C C . ILE A 1 249 ? -32.254 -17.655 22.898 1.00 69.50 249 ILE A C 1
ATOM 1978 O O . ILE A 1 249 ? -31.181 -17.355 22.381 1.00 69.50 249 ILE A O 1
ATOM 1982 N N . LEU A 1 250 ? -32.920 -16.803 23.677 1.00 58.34 250 LEU A N 1
ATOM 1983 C CA . LEU A 1 250 ? -32.479 -15.437 23.910 1.00 58.34 250 LEU A CA 1
ATOM 1984 C C . LEU A 1 250 ? -32.790 -15.029 25.346 1.00 58.34 250 LEU A C 1
ATOM 1986 O O . LEU A 1 250 ? -33.925 -15.164 25.803 1.00 58.34 250 LEU A O 1
ATOM 1990 N N . LYS A 1 251 ? -31.793 -14.479 26.037 1.00 65.81 251 LYS A N 1
ATOM 1991 C CA . LYS A 1 251 ? -31.955 -13.830 27.338 1.00 65.81 251 LYS A CA 1
ATOM 1992 C C . LYS A 1 251 ? -31.342 -12.442 27.256 1.00 65.81 251 LYS A C 1
ATOM 1994 O O . LYS A 1 251 ? -30.135 -12.308 27.079 1.00 65.81 251 LYS A O 1
ATOM 1999 N N . SER A 1 252 ? -32.178 -11.417 27.370 1.00 57.28 252 SER A N 1
ATOM 2000 C CA . SER A 1 252 ? -31.742 -10.023 27.404 1.00 57.28 252 SER A CA 1
ATOM 2001 C C . SER A 1 252 ? -32.102 -9.428 28.758 1.00 57.28 252 SER A C 1
ATOM 2003 O O . SER A 1 252 ? -33.273 -9.381 29.142 1.00 57.28 252 SER A O 1
ATOM 2005 N N . ARG A 1 253 ? -31.079 -9.009 29.507 1.00 61.81 253 ARG A N 1
ATOM 2006 C CA . ARG A 1 253 ? -31.224 -8.361 30.814 1.00 61.81 253 ARG A CA 1
ATOM 2007 C C . ARG A 1 253 ? -30.875 -6.894 30.647 1.00 61.81 253 ARG A C 1
ATOM 2009 O O . ARG A 1 253 ? -29.735 -6.562 30.324 1.00 61.81 253 ARG A O 1
ATOM 2016 N N . LYS A 1 254 ? -31.846 -6.012 30.876 1.00 56.56 254 LYS A N 1
ATOM 2017 C CA . LYS A 1 254 ? -31.604 -4.569 30.865 1.00 56.56 254 LYS A CA 1
ATOM 2018 C C . LYS A 1 254 ? -31.468 -4.085 32.300 1.00 56.56 254 LYS A C 1
ATOM 2020 O O . LYS A 1 254 ? -32.448 -4.004 33.035 1.00 56.56 254 LYS A O 1
ATOM 2025 N N . ILE A 1 255 ? -30.242 -3.745 32.682 1.00 54.41 255 ILE A N 1
ATOM 2026 C CA . ILE A 1 255 ? -29.967 -3.042 33.933 1.00 54.41 255 ILE A CA 1
ATOM 2027 C C . ILE A 1 255 ? -30.197 -1.561 33.638 1.00 54.41 255 ILE A C 1
ATOM 2029 O O . ILE A 1 255 ? -29.455 -0.953 32.865 1.00 54.41 255 ILE A O 1
ATOM 2033 N N . VAL A 1 256 ? -31.265 -0.979 34.186 1.00 49.84 256 VAL A N 1
ATOM 2034 C CA . VAL A 1 256 ? -31.480 0.468 34.081 1.00 49.84 256 VAL A CA 1
ATOM 2035 C C . VAL A 1 256 ? -30.406 1.138 34.935 1.00 49.84 256 VAL A C 1
ATOM 2037 O O . VAL A 1 256 ? -30.475 1.112 36.163 1.00 49.84 256 VAL A O 1
ATOM 2040 N N . ALA A 1 257 ? -29.385 1.707 34.288 1.00 54.12 257 ALA A N 1
ATOM 2041 C CA . ALA A 1 257 ? -28.453 2.598 34.959 1.00 54.12 257 ALA A CA 1
ATOM 2042 C C . ALA A 1 257 ? -29.267 3.722 35.609 1.00 54.12 257 ALA A C 1
ATOM 2044 O O . ALA A 1 257 ? -30.127 4.326 34.964 1.00 54.12 257 ALA A O 1
ATOM 2045 N N . LYS A 1 258 ? -29.029 3.934 36.906 1.00 47.44 258 LYS A N 1
ATOM 2046 C CA . LYS A 1 258 ? -29.677 4.951 37.740 1.00 47.44 258 LYS A CA 1
ATOM 2047 C C . LYS A 1 258 ? -29.828 6.243 36.923 1.00 47.44 258 LYS A C 1
ATOM 2049 O O . LYS A 1 258 ? -28.800 6.744 36.467 1.00 47.44 258 LYS A O 1
ATOM 2054 N N . PRO A 1 259 ? -31.043 6.785 36.703 1.00 43.41 259 PRO A N 1
ATOM 2055 C CA . PRO A 1 259 ? -31.144 8.093 36.083 1.00 43.41 259 PRO A CA 1
ATOM 2056 C C . PRO A 1 259 ? -30.375 9.058 36.980 1.00 43.41 259 PRO A C 1
ATOM 2058 O O . PRO A 1 259 ? -30.665 9.178 38.174 1.00 43.41 259 PRO A O 1
ATOM 2061 N N . THR A 1 260 ? -29.339 9.685 36.428 1.00 44.22 260 THR A N 1
ATOM 2062 C CA . THR A 1 260 ? -28.680 10.829 37.046 1.00 44.22 260 THR A CA 1
ATOM 2063 C C . THR A 1 260 ? -29.797 11.804 37.378 1.00 44.22 260 THR A C 1
ATOM 2065 O O . THR A 1 260 ? -30.525 12.218 36.476 1.00 44.22 260 THR A O 1
ATOM 2068 N N . TYR A 1 261 ? -30.015 12.094 38.662 1.00 40.16 261 TYR A N 1
ATOM 2069 C CA . TYR A 1 261 ? -31.028 13.059 39.065 1.00 40.16 261 TYR A CA 1
ATOM 2070 C C . TYR A 1 261 ? -30.689 14.384 38.381 1.00 40.16 261 TYR A C 1
ATOM 2072 O O . TYR A 1 261 ? -29.741 15.063 38.766 1.00 40.16 261 TYR A O 1
ATOM 2080 N N . PHE A 1 262 ? -31.426 14.723 37.326 1.00 47.62 262 PHE A N 1
ATOM 2081 C CA . PHE A 1 262 ? -31.410 16.056 36.759 1.00 47.62 262 PHE A CA 1
ATOM 2082 C C . PHE A 1 262 ? -32.229 16.920 37.710 1.00 47.62 262 PHE A C 1
ATOM 2084 O O . PHE A 1 262 ? -33.457 16.977 37.640 1.00 47.62 262 PHE A O 1
ATOM 2091 N N . THR A 1 263 ? -31.553 17.518 38.683 1.00 41.09 263 THR A N 1
ATOM 2092 C CA . THR A 1 263 ? -32.143 18.539 39.537 1.00 41.09 263 THR A CA 1
ATOM 2093 C C . THR A 1 263 ? -32.327 19.794 38.700 1.00 41.09 263 THR A C 1
ATOM 2095 O O . THR A 1 263 ? -31.386 20.535 38.431 1.00 41.09 263 THR A O 1
ATOM 2098 N N . PHE A 1 264 ? -33.568 20.042 38.290 1.00 46.81 264 PHE A N 1
ATOM 2099 C CA . PHE A 1 264 ? -33.996 21.388 37.941 1.00 46.81 264 PHE A CA 1
ATOM 2100 C C . PHE A 1 264 ? -33.760 22.256 39.187 1.00 46.81 264 PHE A C 1
ATOM 2102 O O . PHE A 1 264 ? -34.236 21.872 40.262 1.00 46.81 264 PHE A O 1
ATOM 2109 N N . PRO A 1 265 ? -33.049 23.393 39.119 1.00 47.38 265 PRO A N 1
ATOM 2110 C CA . PRO A 1 265 ? -33.132 24.356 40.195 1.00 47.38 265 PRO A CA 1
ATOM 2111 C C . PRO A 1 265 ? -34.555 24.914 40.139 1.00 47.38 265 PRO A C 1
ATOM 2113 O O . PRO A 1 265 ? -34.851 25.846 39.397 1.00 47.38 265 PRO A O 1
ATOM 2116 N N . LEU A 1 266 ? -35.470 24.307 40.896 1.00 46.84 266 LEU A N 1
ATOM 2117 C CA . LEU A 1 266 ? -36.620 25.041 41.394 1.00 46.84 266 LEU A CA 1
ATOM 2118 C C . LEU A 1 266 ? -36.010 26.222 42.141 1.00 46.84 266 LEU A C 1
ATOM 2120 O O . LEU A 1 266 ? -35.361 26.032 43.172 1.00 46.84 266 LEU A O 1
ATOM 2124 N N . GLY A 1 267 ? -36.113 27.412 41.541 1.00 44.88 267 GLY A N 1
ATOM 2125 C CA . GLY A 1 267 ? -35.725 28.650 42.194 1.00 44.88 267 GLY A CA 1
ATOM 2126 C C . GLY A 1 267 ? -36.293 28.620 43.605 1.00 44.88 267 GLY A C 1
ATOM 2127 O O . GLY A 1 267 ? -37.459 28.261 43.791 1.00 44.88 267 GLY A O 1
ATOM 2128 N N . GLY A 1 268 ? -35.435 28.890 44.591 1.00 50.72 268 GLY A N 1
ATOM 2129 C CA . GLY A 1 268 ? -35.834 28.919 45.992 1.00 50.72 268 GLY A CA 1
ATOM 2130 C C . GLY A 1 268 ? -37.078 29.791 46.203 1.00 50.72 268 GLY A C 1
ATOM 2131 O O . GLY A 1 268 ? -37.440 30.575 45.320 1.00 50.72 268 GLY A O 1
ATOM 2132 N N . PRO A 1 269 ? -37.752 29.656 47.356 1.00 50.53 269 PRO A N 1
ATOM 2133 C CA . PRO A 1 269 ? -38.984 30.383 47.632 1.00 50.53 269 PRO A CA 1
ATOM 2134 C C . PRO A 1 269 ? -38.816 31.866 47.290 1.00 50.53 269 PRO A C 1
ATOM 2136 O O . PRO A 1 269 ? -37.857 32.513 47.712 1.00 50.53 269 PRO A O 1
ATOM 2139 N N . LEU A 1 270 ? -39.740 32.359 46.465 1.00 52.59 270 LEU A N 1
ATOM 2140 C CA . LEU A 1 270 ? -39.815 33.745 46.024 1.00 52.59 270 LEU A CA 1
ATOM 2141 C C . LEU A 1 270 ? -39.661 34.674 47.234 1.00 52.59 270 LEU A C 1
ATOM 2143 O O . LEU A 1 270 ? -40.335 34.489 48.250 1.00 52.59 270 LEU A O 1
ATOM 2147 N N . MET A 1 271 ? -38.776 35.669 47.115 1.00 52.94 271 MET A N 1
ATOM 2148 C CA . MET A 1 271 ? -38.638 36.740 48.105 1.00 52.94 271 MET A CA 1
ATOM 2149 C C . MET A 1 271 ? -40.027 37.308 48.465 1.00 52.94 271 MET A C 1
ATOM 2151 O O . MET A 1 271 ? -40.894 37.384 47.582 1.00 52.94 271 MET A O 1
ATOM 2155 N N . PRO A 1 272 ? -40.263 37.732 49.721 1.00 42.19 272 PRO A N 1
ATOM 2156 C CA . PRO A 1 272 ? -41.563 38.244 50.147 1.00 42.19 272 PRO A CA 1
ATOM 2157 C C . PRO A 1 272 ? -41.990 39.423 49.258 1.00 42.19 272 PRO A C 1
ATOM 2159 O O . PRO A 1 272 ? -41.393 40.493 49.317 1.00 42.19 272 PRO A O 1
ATOM 2162 N N . GLY A 1 273 ? -43.000 39.223 48.402 1.00 55.94 273 GLY A N 1
ATOM 2163 C CA . GLY A 1 273 ? -43.538 40.284 47.539 1.00 55.94 273 GLY A CA 1
ATOM 2164 C C . GLY A 1 273 ? -44.038 39.856 46.156 1.00 55.94 273 GLY A C 1
ATOM 2165 O O . GLY A 1 273 ? -44.867 40.564 45.587 1.00 55.94 273 GLY A O 1
ATOM 2166 N N . GLN A 1 274 ? -43.625 38.705 45.613 1.00 51.84 274 GLN A N 1
ATOM 2167 C CA . GLN A 1 274 ? -44.146 38.224 44.323 1.00 51.84 274 GLN A CA 1
ATOM 2168 C C . GLN A 1 274 ? -45.348 37.292 44.520 1.00 51.84 274 GLN A C 1
ATOM 2170 O O . GLN A 1 274 ? -45.208 36.130 44.897 1.00 51.84 274 GLN A O 1
ATOM 2175 N N . LYS A 1 275 ? -46.558 37.818 44.284 1.00 55.34 275 LYS A N 1
ATOM 2176 C CA . LYS A 1 275 ? -47.806 37.041 44.324 1.00 55.34 275 LYS A CA 1
ATOM 2177 C C . LYS A 1 275 ? -47.970 36.233 43.018 1.00 55.34 275 LYS A C 1
ATOM 2179 O O . LYS A 1 275 ? -47.894 36.846 41.956 1.00 55.34 275 LYS A O 1
ATOM 2184 N N . PRO A 1 276 ? -48.281 34.920 43.054 1.00 51.91 276 PRO A N 1
ATOM 2185 C CA . PRO A 1 276 ? -48.277 34.049 41.864 1.00 51.91 276 PRO A CA 1
ATOM 2186 C C . PRO A 1 276 ? -49.466 34.223 40.900 1.00 51.91 276 PRO A C 1
ATOM 2188 O O . PRO A 1 276 ? -49.550 33.504 39.913 1.00 51.91 276 PRO A O 1
ATOM 2191 N N . TYR A 1 277 ? -50.406 35.130 41.189 1.00 52.03 277 TYR A N 1
ATOM 2192 C CA . TYR A 1 277 ? -51.701 35.217 40.496 1.00 52.03 277 TYR A CA 1
ATOM 2193 C C . TYR A 1 277 ? -52.048 36.629 40.006 1.00 52.03 277 TYR A C 1
ATOM 2195 O O . TYR A 1 277 ? -53.218 36.999 39.938 1.00 52.03 277 TYR A O 1
ATOM 2203 N N . LEU A 1 278 ? -51.045 37.443 39.674 1.00 50.47 278 LEU A N 1
ATOM 2204 C CA . LEU A 1 278 ? -51.301 38.651 38.890 1.00 50.47 278 LEU A CA 1
ATOM 2205 C C . LEU A 1 278 ? -51.450 38.253 37.413 1.00 50.47 278 LEU A C 1
ATOM 2207 O O . LEU A 1 278 ? -50.614 37.493 36.918 1.00 50.47 278 LEU A O 1
ATOM 2211 N N . PRO A 1 279 ? -52.485 38.733 36.698 1.00 55.66 279 PRO A N 1
ATOM 2212 C CA . PRO A 1 279 ? -52.533 38.565 35.254 1.00 55.66 279 PRO A CA 1
ATOM 2213 C C . PRO A 1 279 ? -51.272 39.197 34.648 1.00 55.66 279 PRO A C 1
ATOM 2215 O O . PRO A 1 279 ? -50.806 40.221 35.164 1.00 55.66 279 PRO A O 1
ATOM 2218 N N . PRO A 1 280 ? -50.696 38.598 33.589 1.00 55.88 280 PRO A N 1
ATOM 2219 C CA . PRO A 1 280 ? -49.520 39.162 32.943 1.00 55.88 280 PRO A CA 1
ATOM 2220 C C . PRO A 1 280 ? -49.809 40.623 32.569 1.00 55.88 280 PRO A C 1
ATOM 2222 O O . PRO A 1 280 ? -50.948 40.934 32.195 1.00 55.88 280 PRO A O 1
ATOM 2225 N N . PRO A 1 281 ? -48.827 41.536 32.706 1.00 57.66 281 PRO A N 1
ATOM 2226 C CA . PRO A 1 281 ? -49.018 42.920 32.295 1.00 57.66 281 PRO A CA 1
ATOM 2227 C C . PRO A 1 281 ? -49.520 42.911 30.852 1.00 57.66 281 PRO A C 1
ATOM 2229 O O . PRO A 1 281 ? -48.945 42.226 30.007 1.00 57.66 281 PRO A O 1
ATOM 2232 N N . LYS A 1 282 ? -50.639 43.600 30.594 1.00 54.06 282 LYS A N 1
ATOM 2233 C CA . LYS A 1 282 ? -51.207 43.716 29.249 1.00 54.06 282 LYS A CA 1
ATOM 2234 C C . LYS A 1 282 ? -50.108 44.243 28.331 1.00 54.06 282 LYS A C 1
ATOM 2236 O O . LYS A 1 282 ? -49.707 45.396 28.456 1.00 54.06 282 LYS A O 1
ATOM 2241 N N . GLU A 1 283 ? -49.602 43.384 27.454 1.00 51.22 283 GLU A N 1
ATOM 2242 C CA . GLU A 1 283 ? -48.693 43.803 26.400 1.00 51.22 283 GLU A CA 1
ATOM 2243 C C . GLU A 1 283 ? -49.487 44.687 25.448 1.00 51.22 283 GLU A C 1
ATOM 2245 O O . GLU A 1 283 ? -50.337 44.198 24.707 1.00 51.22 283 GLU A O 1
ATOM 2250 N N . ASP A 1 284 ? -49.243 45.993 25.500 1.00 51.19 284 ASP A N 1
ATOM 2251 C CA . ASP A 1 284 ? -49.814 46.919 24.535 1.00 51.19 284 ASP A CA 1
ATOM 2252 C C . ASP A 1 284 ? -49.202 46.617 23.158 1.00 51.19 284 ASP A C 1
ATOM 2254 O O . ASP A 1 284 ? -47.995 46.816 22.970 1.00 51.19 284 ASP A O 1
ATOM 2258 N N . PRO A 1 285 ? -49.979 46.165 22.157 1.00 52.62 285 PRO A N 1
ATOM 2259 C CA . PRO A 1 285 ? -49.442 45.860 20.832 1.00 52.62 285 PRO A CA 1
ATOM 2260 C C . PRO A 1 285 ? -48.906 47.111 20.110 1.00 52.62 285 PRO A C 1
ATOM 2262 O O . PRO A 1 285 ? -48.127 46.982 19.170 1.00 52.62 285 PRO A O 1
ATOM 2265 N N . MET A 1 286 ? -49.241 48.317 20.589 1.00 51.72 286 MET A N 1
ATOM 2266 C CA . MET A 1 286 ? -48.679 49.596 20.122 1.00 51.72 286 MET A CA 1
ATOM 2267 C C . MET A 1 286 ? -47.256 49.888 20.636 1.00 51.72 286 MET A C 1
ATOM 2269 O O . MET A 1 286 ? -46.583 50.760 20.097 1.00 51.72 286 MET A O 1
ATOM 2273 N N . SER A 1 287 ? -46.760 49.150 21.635 1.00 53.25 287 SER A N 1
ATOM 2274 C CA . SER A 1 287 ? -45.397 49.312 22.179 1.00 53.25 287 SER A CA 1
ATOM 2275 C C . SER A 1 287 ? -44.333 48.465 21.461 1.00 53.25 287 SER A C 1
ATOM 2277 O O . SER A 1 287 ? -43.148 48.555 21.773 1.00 53.25 287 SER A O 1
ATOM 2279 N N . ARG A 1 288 ? -44.740 47.655 20.471 1.00 48.88 288 ARG A N 1
ATOM 2280 C CA . ARG A 1 288 ? -43.867 46.772 19.670 1.00 48.88 288 ARG A CA 1
ATOM 2281 C C . ARG A 1 288 ? -43.483 47.347 18.300 1.00 48.88 288 ARG A C 1
ATOM 2283 O O . ARG A 1 288 ? -43.064 46.606 17.412 1.00 48.88 288 ARG A O 1
ATOM 2290 N N . GLY A 1 289 ? -43.621 48.657 18.109 1.00 48.81 289 GLY A N 1
ATOM 2291 C CA . GLY A 1 289 ? -43.137 49.330 16.907 1.00 48.81 289 GLY A CA 1
ATOM 2292 C C . GLY A 1 289 ? -41.617 49.451 16.935 1.00 48.81 289 GLY A C 1
ATOM 2293 O O . GLY A 1 289 ? -41.086 50.395 17.511 1.00 48.81 289 GLY A O 1
ATOM 2294 N N . VAL A 1 290 ? -40.905 48.506 16.323 1.00 54.78 290 VAL A N 1
ATOM 2295 C CA . VAL A 1 290 ? -39.468 48.670 16.076 1.00 54.78 290 VAL A CA 1
ATOM 2296 C C . VAL A 1 290 ? -39.322 49.601 14.879 1.00 54.78 290 VAL A C 1
ATOM 2298 O O . VAL A 1 290 ? -39.838 49.314 13.798 1.00 54.78 290 VAL A O 1
ATOM 2301 N N . ASN A 1 291 ? -38.649 50.734 15.070 1.00 54.44 291 ASN A N 1
ATOM 2302 C CA . ASN A 1 291 ? -38.371 51.658 13.980 1.00 54.44 291 ASN A CA 1
ATOM 2303 C C . ASN A 1 291 ? -37.546 50.919 12.910 1.00 54.44 291 ASN A C 1
ATOM 2305 O O . ASN A 1 291 ? -36.568 50.246 13.235 1.00 54.44 291 ASN A O 1
ATOM 2309 N N . ILE A 1 292 ? -37.945 51.005 11.637 1.00 55.56 292 ILE A N 1
ATOM 2310 C CA . ILE A 1 292 ? -37.341 50.235 10.529 1.00 55.56 292 ILE A CA 1
ATOM 2311 C C . ILE A 1 292 ? -35.828 50.492 10.442 1.00 55.56 292 ILE A C 1
ATOM 2313 O O . ILE A 1 292 ? -35.054 49.595 10.108 1.00 55.56 292 ILE A O 1
ATOM 2317 N N . LEU A 1 293 ? -35.396 51.698 10.811 1.00 59.50 293 LEU A N 1
ATOM 2318 C CA . LEU A 1 293 ? -33.984 52.067 10.864 1.00 59.50 293 LEU A CA 1
ATOM 2319 C C . LEU A 1 293 ? -33.223 51.342 11.984 1.00 59.50 293 LEU A C 1
ATOM 2321 O O . LEU A 1 293 ? -32.104 50.888 11.753 1.00 59.50 293 LEU A O 1
ATOM 2325 N N . ASP A 1 294 ? -33.838 51.149 13.151 1.00 60.03 294 ASP A N 1
ATOM 2326 C CA . ASP A 1 294 ? -33.243 50.384 14.254 1.00 60.03 294 ASP A CA 1
ATOM 2327 C C . ASP A 1 294 ? -33.223 48.885 13.947 1.00 60.03 294 ASP A C 1
ATOM 2329 O O . ASP A 1 294 ? -32.261 48.194 14.283 1.00 60.03 294 ASP A O 1
ATOM 2333 N N . ALA A 1 295 ? -34.238 48.380 13.240 1.00 62.91 295 ALA A N 1
ATOM 2334 C CA . ALA A 1 295 ? -34.254 47.006 12.746 1.00 62.91 295 ALA A CA 1
ATOM 2335 C C . ALA A 1 295 ? -33.126 46.760 11.728 1.00 62.91 295 ALA A C 1
ATOM 2337 O O . ALA A 1 295 ? -32.441 45.740 11.803 1.00 62.91 295 ALA A O 1
ATOM 2338 N N . LEU A 1 296 ? -32.872 47.715 10.826 1.00 60.84 296 LEU A N 1
ATOM 2339 C CA . LEU A 1 296 ? -31.743 47.668 9.892 1.00 60.84 296 LEU A CA 1
ATOM 2340 C C . LEU A 1 296 ? -30.395 47.780 10.612 1.00 60.84 296 LEU A C 1
ATOM 2342 O O . LEU A 1 296 ? -29.463 47.053 10.271 1.00 60.84 296 LEU A O 1
ATOM 2346 N N . ALA A 1 297 ? -30.286 48.632 11.632 1.00 67.75 297 ALA A N 1
ATOM 2347 C CA . ALA A 1 297 ? -29.073 48.760 12.435 1.00 67.75 297 ALA A CA 1
ATOM 2348 C C . ALA A 1 297 ? -28.780 47.484 13.242 1.00 67.75 297 ALA A C 1
ATOM 2350 O O . ALA A 1 297 ? -27.630 47.044 13.307 1.00 67.75 297 ALA A O 1
ATOM 2351 N N . LEU A 1 298 ? -29.809 46.848 13.807 1.00 66.44 298 LEU A N 1
ATOM 2352 C CA . LEU A 1 298 ? -29.690 45.569 14.506 1.00 66.44 298 LEU A CA 1
ATOM 2353 C C . LEU A 1 298 ? -29.376 44.421 13.547 1.00 66.44 298 LEU A C 1
ATOM 2355 O O . LEU A 1 298 ? -28.533 43.591 13.878 1.00 66.44 298 LEU A O 1
ATOM 2359 N N . ALA A 1 299 ? -29.967 44.397 12.351 1.00 63.81 299 ALA A N 1
ATOM 2360 C CA . ALA A 1 299 ? -29.627 43.426 11.314 1.00 63.81 299 ALA A CA 1
ATOM 2361 C C . ALA A 1 299 ? -28.178 43.602 10.842 1.00 63.81 299 ALA A C 1
ATOM 2363 O O . ALA A 1 299 ? -27.430 42.630 10.772 1.00 63.81 299 ALA A O 1
ATOM 2364 N N . TYR A 1 300 ? -27.738 44.840 10.604 1.00 72.88 300 TYR A N 1
ATOM 2365 C CA . TYR A 1 300 ? -26.356 45.140 10.237 1.00 72.88 300 TYR A CA 1
ATOM 2366 C C . TYR A 1 300 ? -25.376 44.755 11.349 1.00 72.88 300 TYR A C 1
ATOM 2368 O O . TYR A 1 300 ? -24.335 44.160 11.076 1.00 72.88 300 TYR A O 1
ATOM 2376 N N . LYS A 1 301 ? -25.718 45.029 12.612 1.00 73.56 301 LYS A N 1
ATOM 2377 C CA . LYS A 1 301 ? -24.914 44.623 13.768 1.00 73.56 301 LYS A CA 1
ATOM 2378 C C . LYS A 1 301 ? -24.876 43.103 13.926 1.00 73.56 301 LYS A C 1
ATOM 2380 O O . LYS A 1 301 ? -23.802 42.570 14.163 1.00 73.56 301 LYS A O 1
ATOM 2385 N N . ALA A 1 302 ? -25.991 42.406 13.718 1.00 67.69 302 ALA A N 1
ATOM 2386 C CA . ALA A 1 302 ? -26.046 40.947 13.751 1.00 67.69 302 ALA A CA 1
ATOM 2387 C C . ALA A 1 302 ? -25.215 40.320 12.622 1.00 67.69 302 ALA A C 1
ATOM 2389 O O . ALA A 1 302 ? -24.464 39.385 12.874 1.00 67.69 302 ALA A O 1
ATOM 2390 N N . ILE A 1 303 ? -25.278 40.869 11.404 1.00 68.50 303 ILE A N 1
ATOM 2391 C CA . ILE A 1 303 ? -24.448 40.437 10.270 1.00 68.50 303 ILE A CA 1
ATOM 2392 C C . ILE A 1 303 ? -22.971 40.705 10.568 1.00 68.50 303 ILE A C 1
ATOM 2394 O O . ILE A 1 303 ? -22.135 39.825 10.379 1.00 68.50 303 ILE A O 1
ATOM 2398 N N . LYS A 1 304 ? -22.636 41.889 11.087 1.00 74.88 304 LYS A N 1
ATOM 2399 C CA . LYS A 1 304 ? -21.264 42.243 11.460 1.00 74.88 304 LYS A CA 1
ATOM 2400 C C . LYS A 1 304 ? -20.734 41.356 12.586 1.00 74.88 304 LYS A C 1
ATOM 2402 O O . LYS A 1 304 ? -19.592 40.925 12.500 1.00 74.88 304 LYS A O 1
ATOM 2407 N N . ASP A 1 305 ? -21.547 41.039 13.591 1.00 64.81 305 ASP A N 1
ATOM 2408 C CA . ASP A 1 305 ? -21.174 40.150 14.695 1.00 64.81 305 ASP A CA 1
ATOM 2409 C C . ASP A 1 305 ? -21.059 38.686 14.240 1.00 64.81 305 ASP A C 1
ATOM 2411 O O . ASP A 1 305 ? -20.188 37.970 14.731 1.00 64.81 305 ASP A O 1
ATOM 2415 N N . LEU A 1 306 ? -21.863 38.246 13.265 1.00 58.69 306 LEU A N 1
ATOM 2416 C CA . LEU A 1 306 ? -21.751 36.921 12.645 1.00 58.69 306 LEU A CA 1
ATOM 2417 C C . LEU A 1 306 ? -20.475 36.802 11.794 1.00 58.69 306 LEU A C 1
ATOM 2419 O O . LEU A 1 306 ? -19.804 35.775 11.817 1.00 58.69 306 LEU A O 1
ATOM 2423 N N . VAL A 1 307 ? -20.111 37.868 11.076 1.00 66.00 307 VAL A N 1
ATOM 2424 C CA . VAL A 1 307 ? -18.891 37.935 10.254 1.00 66.00 307 VAL A CA 1
ATOM 2425 C C . VAL A 1 307 ? -17.635 38.125 11.117 1.00 66.00 307 VAL A C 1
ATOM 2427 O O . VAL A 1 307 ? -16.577 37.585 10.793 1.00 66.00 307 VAL A O 1
ATOM 2430 N N . ALA A 1 308 ? -17.737 38.860 12.229 1.00 64.56 308 ALA A N 1
ATOM 2431 C CA . ALA A 1 308 ? -16.647 39.062 13.182 1.00 64.56 308 ALA A CA 1
ATOM 2432 C C . ALA A 1 308 ? -16.389 37.816 14.040 1.00 64.56 308 ALA A C 1
ATOM 2434 O O . ALA A 1 308 ? -15.236 37.509 14.343 1.00 64.56 308 ALA A O 1
ATOM 2435 N N . LYS A 1 309 ? -17.432 37.045 14.372 1.00 56.72 309 LYS A N 1
ATOM 2436 C CA . LYS A 1 309 ? -17.307 35.705 14.955 1.00 56.72 309 LYS A CA 1
ATOM 2437 C C . LYS A 1 309 ? -17.064 34.667 13.864 1.00 56.72 309 LYS A C 1
ATOM 2439 O O . LYS A 1 309 ? -17.837 33.725 13.702 1.00 56.72 309 LYS A O 1
ATOM 2444 N N . LYS A 1 310 ? -15.936 34.781 13.156 1.00 54.50 310 LYS A N 1
ATOM 2445 C CA . LYS A 1 310 ? -15.349 33.580 12.553 1.00 54.50 310 LYS A CA 1
ATOM 2446 C C . LYS A 1 310 ? -15.176 32.571 13.695 1.00 54.50 310 LYS A C 1
ATOM 2448 O O . LYS A 1 310 ? -14.515 32.929 14.675 1.00 54.50 310 LYS A O 1
ATOM 2453 N N . PRO A 1 311 ? -15.780 31.369 13.638 1.00 55.34 311 PRO A N 1
ATOM 2454 C CA . PRO A 1 311 ? -15.432 30.336 14.600 1.00 55.34 311 PRO A CA 1
ATOM 2455 C C . PRO A 1 311 ? -13.913 30.200 14.537 1.00 55.34 311 PRO A C 1
ATOM 2457 O O . PRO A 1 311 ? -13.355 30.122 13.437 1.00 55.34 311 PRO A O 1
ATOM 2460 N N . LEU A 1 312 ? -13.241 30.279 15.694 1.00 56.75 312 LEU A N 1
ATOM 2461 C CA . LEU A 1 312 ? -11.816 29.977 15.727 1.00 56.75 312 LEU A CA 1
ATOM 2462 C C . LEU A 1 312 ? -11.650 28.637 15.003 1.00 56.75 312 LEU A C 1
ATOM 2464 O O . LEU A 1 312 ? -12.452 27.733 15.271 1.00 56.75 312 LEU A O 1
AT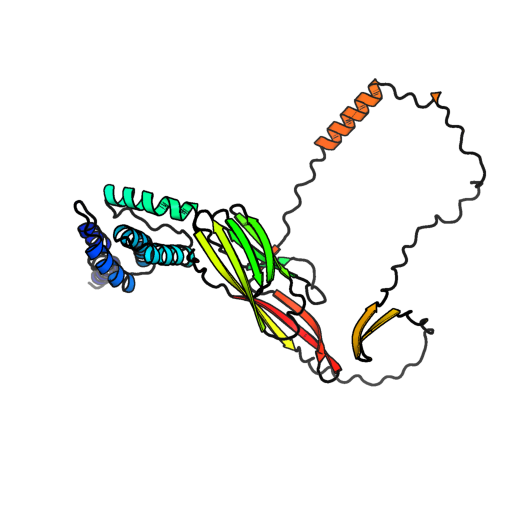OM 2468 N N . PRO A 1 313 ? -10.690 28.512 14.066 1.00 53.66 313 PRO A N 1
ATOM 2469 C CA . PRO A 1 313 ? -10.430 27.222 13.455 1.00 53.66 313 PRO A CA 1
ATOM 2470 C C . PRO A 1 313 ? -10.269 26.224 14.606 1.00 53.66 313 PRO A C 1
ATOM 2472 O O . PRO A 1 313 ? -9.540 26.544 15.555 1.00 53.66 313 PRO A O 1
ATOM 2475 N N . PRO A 1 314 ? -11.014 25.101 14.603 1.00 53.66 314 PRO A N 1
ATOM 2476 C CA . PRO A 1 314 ? -10.903 24.122 15.670 1.00 53.66 314 PRO A CA 1
ATOM 2477 C C . PRO A 1 314 ? -9.420 23.816 15.836 1.00 53.66 314 PRO A C 1
ATOM 2479 O O . PRO A 1 314 ? -8.732 23.541 14.849 1.00 53.66 314 PRO A O 1
ATOM 2482 N N . SER A 1 315 ? -8.906 23.969 17.060 1.00 56.44 315 SER A N 1
ATOM 2483 C CA . SER A 1 315 ? -7.521 23.618 17.339 1.00 56.44 315 SER A CA 1
ATOM 2484 C C . SER A 1 315 ? -7.311 22.185 16.852 1.00 56.44 315 SER A C 1
ATOM 2486 O O . SER A 1 315 ? -8.170 21.334 17.113 1.00 56.44 315 SER A O 1
ATOM 2488 N N . PRO A 1 316 ? -6.236 21.917 16.088 1.00 53.25 316 PRO A N 1
ATOM 2489 C CA . PRO A 1 316 ? -6.020 20.588 15.550 1.00 53.25 316 PRO A CA 1
ATOM 2490 C C . PRO A 1 316 ? -6.034 19.599 16.720 1.00 53.25 316 PRO A C 1
ATOM 2492 O O . PRO A 1 316 ? -5.436 19.897 17.763 1.00 53.25 316 PRO A O 1
ATOM 2495 N N . PRO A 1 317 ? -6.751 18.468 16.599 1.00 59.44 317 PRO A N 1
ATOM 2496 C CA . PRO A 1 317 ? -6.763 17.472 17.653 1.00 59.44 317 PRO A CA 1
ATOM 2497 C C . PRO A 1 317 ? -5.315 17.095 17.969 1.00 59.44 317 PRO A C 1
ATOM 2499 O O . PRO A 1 317 ? -4.546 16.750 17.073 1.00 59.44 317 PRO A O 1
ATOM 2502 N N . SER A 1 318 ? -4.921 17.217 19.236 1.00 70.75 318 SER A N 1
ATOM 2503 C CA . SER A 1 318 ? -3.581 16.859 19.687 1.00 70.75 318 SER A CA 1
ATOM 2504 C C . SER A 1 318 ? -3.474 15.338 19.775 1.00 70.75 318 SER A C 1
ATOM 2506 O O . SER A 1 318 ? -3.635 14.739 20.840 1.00 70.75 318 SER A O 1
ATOM 2508 N N . TYR A 1 319 ? -3.250 14.706 18.625 1.00 80.19 319 TYR A N 1
ATOM 2509 C CA . TYR A 1 319 ? -2.900 13.296 18.551 1.00 80.19 319 TYR A CA 1
ATOM 2510 C C . TYR A 1 319 ? -1.385 13.116 18.457 1.00 80.19 319 TYR A C 1
ATOM 2512 O O . TYR A 1 319 ? -0.658 13.953 17.919 1.00 80.19 319 TYR A O 1
ATOM 2520 N N . GLN A 1 320 ? -0.906 11.996 18.982 1.00 83.81 320 GLN A N 1
ATOM 2521 C CA . GLN A 1 320 ? 0.459 11.515 18.811 1.00 83.81 320 GLN A CA 1
ATOM 2522 C C . GLN A 1 320 ? 0.419 10.200 18.038 1.00 83.81 320 GLN A C 1
ATOM 2524 O O . GLN A 1 320 ? -0.356 9.305 18.378 1.00 83.81 320 GLN A O 1
ATOM 2529 N N . LYS A 1 321 ? 1.258 10.083 17.005 1.00 86.81 321 LYS A N 1
ATOM 2530 C CA . LYS A 1 321 ? 1.464 8.825 16.280 1.00 86.81 321 LYS A CA 1
ATOM 2531 C C . LYS A 1 321 ? 2.274 7.886 17.176 1.00 86.81 321 LYS A C 1
ATOM 2533 O O . LYS A 1 321 ? 3.382 8.232 17.585 1.00 86.81 321 LYS A O 1
ATOM 2538 N N . VAL A 1 322 ? 1.715 6.727 17.504 1.00 86.25 322 VAL A N 1
ATOM 2539 C CA . VAL A 1 322 ? 2.350 5.713 18.354 1.00 86.25 322 VAL A CA 1
ATOM 2540 C C . VAL A 1 322 ? 2.337 4.348 17.671 1.00 86.25 322 VAL A C 1
ATOM 2542 O O . VAL A 1 322 ? 1.443 4.026 16.892 1.00 86.25 322 VAL A O 1
ATOM 2545 N N . SER A 1 323 ? 3.339 3.525 17.973 1.00 83.25 323 SER A N 1
ATOM 2546 C CA . SER A 1 323 ? 3.445 2.156 17.452 1.00 83.25 323 SER A CA 1
ATOM 2547 C C . SER A 1 323 ? 2.592 1.152 18.231 1.00 83.25 323 SER A C 1
ATOM 2549 O O . SER A 1 323 ? 2.215 0.106 17.703 1.00 83.25 323 SER A O 1
ATOM 2551 N N . SER A 1 324 ? 2.284 1.465 19.492 1.00 84.44 324 SER A N 1
ATOM 2552 C CA . SER A 1 324 ? 1.439 0.646 20.355 1.00 84.44 324 SER A CA 1
ATOM 2553 C C . SER A 1 324 ? 0.612 1.506 21.304 1.00 84.44 324 SER A C 1
ATOM 2555 O O . SER A 1 324 ? 1.062 2.553 21.772 1.00 84.44 324 SER A O 1
ATOM 2557 N N . LEU A 1 325 ? -0.604 1.048 21.589 1.00 83.00 325 LEU A N 1
ATOM 2558 C CA . LEU A 1 325 ? -1.478 1.602 22.620 1.00 83.00 325 LEU A CA 1
ATOM 2559 C C . LEU A 1 325 ? -1.632 0.573 23.732 1.00 83.00 325 LEU A C 1
ATOM 2561 O O . LEU A 1 325 ? -1.772 -0.613 23.450 1.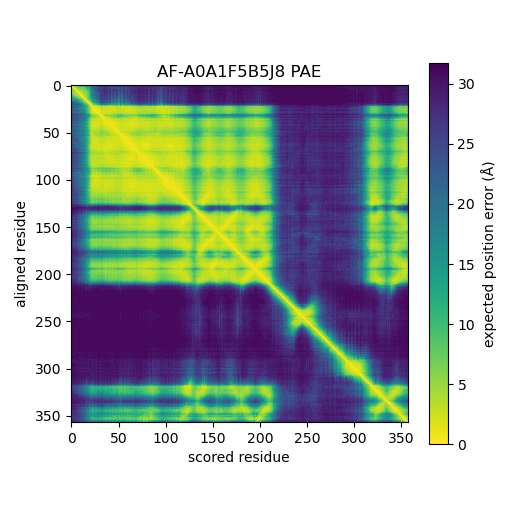00 83.00 325 LEU A O 1
ATOM 2565 N N . SER A 1 326 ? -1.617 1.014 24.988 1.00 81.88 326 SER A N 1
ATOM 2566 C CA . SER A 1 326 ? -1.804 0.125 26.136 1.00 81.88 326 SER A CA 1
ATOM 2567 C C . SER A 1 326 ? -2.960 0.591 27.009 1.00 81.88 326 SER A C 1
ATOM 2569 O O . SER A 1 326 ? -3.093 1.778 27.303 1.00 81.88 326 SER A O 1
ATOM 2571 N N . PHE A 1 327 ? -3.793 -0.361 27.415 1.00 81.19 327 PHE A N 1
ATOM 2572 C CA . PHE A 1 327 ? -5.016 -0.139 28.174 1.00 81.19 327 PHE A CA 1
ATOM 2573 C C . PHE A 1 327 ? -5.008 -1.044 29.399 1.00 81.19 327 PHE A C 1
ATOM 2575 O O . PHE A 1 327 ? -4.734 -2.239 29.292 1.00 81.19 327 PHE A O 1
ATOM 2582 N N . ALA A 1 328 ? -5.295 -0.481 30.569 1.00 78.00 328 ALA A N 1
ATOM 2583 C CA . ALA A 1 328 ? -5.458 -1.246 31.798 1.00 78.00 328 ALA A CA 1
ATOM 2584 C C . ALA A 1 328 ? -6.952 -1.442 32.080 1.00 78.00 328 ALA A C 1
ATOM 2586 O O . ALA A 1 328 ? -7.731 -0.488 32.005 1.00 78.00 328 ALA A O 1
ATOM 2587 N N . TYR A 1 329 ? -7.354 -2.668 32.403 1.00 77.62 329 TYR A N 1
ATOM 2588 C CA . TYR A 1 329 ? -8.740 -3.012 32.712 1.00 77.62 329 TYR A CA 1
ATOM 2589 C C . TYR A 1 329 ? -8.805 -4.187 33.693 1.00 77.62 329 TYR A C 1
ATOM 2591 O O . TYR A 1 329 ? -7.849 -4.941 33.833 1.00 77.62 329 TYR A O 1
ATOM 2599 N N . SER A 1 330 ? -9.925 -4.348 34.394 1.00 76.50 330 SER A N 1
ATOM 2600 C CA . SER A 1 330 ? -10.164 -5.515 35.246 1.00 76.50 330 SER A CA 1
ATOM 2601 C C . SER A 1 330 ? -10.894 -6.605 34.467 1.00 76.50 330 SER A C 1
ATOM 2603 O O . SER A 1 330 ? -11.865 -6.322 33.763 1.00 76.50 330 SER A O 1
ATOM 2605 N N . ARG A 1 331 ? -10.459 -7.857 34.619 1.00 73.75 331 ARG A N 1
ATOM 2606 C CA . ARG A 1 331 ? -11.130 -9.035 34.056 1.00 73.75 331 ARG A CA 1
ATOM 2607 C C . ARG A 1 331 ? -11.348 -10.099 35.119 1.00 73.75 331 ARG A C 1
ATOM 2609 O O . ARG A 1 331 ? -10.584 -10.197 36.075 1.00 73.75 331 ARG A O 1
ATOM 2616 N N . THR A 1 332 ? -12.390 -10.898 34.949 1.00 71.62 332 THR A N 1
ATOM 2617 C CA . THR A 1 332 ? -12.671 -12.043 35.816 1.00 71.62 332 THR A CA 1
ATOM 2618 C C . THR A 1 332 ? -11.993 -13.278 35.230 1.00 71.62 332 THR A C 1
ATOM 2620 O O . THR A 1 332 ? -12.190 -13.587 34.056 1.00 71.62 332 THR A O 1
ATOM 2623 N N . THR A 1 333 ? -11.161 -13.964 36.010 1.00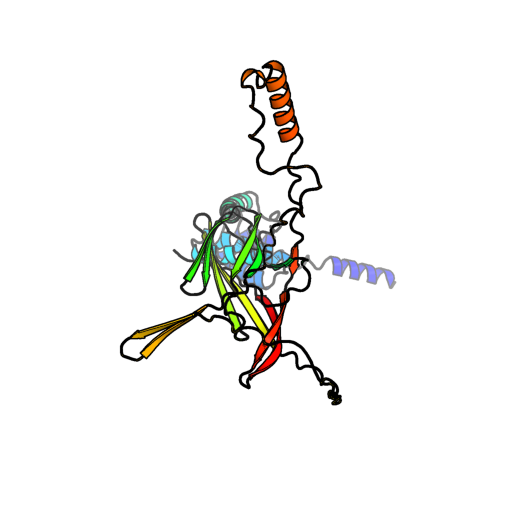 68.00 333 THR A N 1
ATOM 2624 C CA . THR A 1 333 ? -10.536 -15.223 35.584 1.00 68.00 333 THR A CA 1
ATOM 2625 C C . THR A 1 333 ? -11.555 -16.365 35.586 1.00 68.00 333 THR A C 1
ATOM 2627 O O . THR A 1 333 ? -12.646 -16.238 36.144 1.00 68.00 333 THR A O 1
ATOM 2630 N N . ALA A 1 334 ? -11.194 -17.511 34.997 1.00 65.31 334 ALA A N 1
ATOM 2631 C CA . ALA A 1 334 ? -12.021 -18.724 35.023 1.00 65.31 334 ALA A CA 1
ATOM 2632 C C . ALA A 1 334 ? -12.345 -19.213 36.454 1.00 65.31 334 ALA A C 1
ATOM 2634 O O . ALA A 1 334 ? -13.338 -19.901 36.660 1.00 65.31 334 ALA A O 1
ATOM 2635 N N . GLU A 1 335 ? -11.540 -18.812 37.443 1.00 70.25 335 GLU A N 1
ATOM 2636 C CA . GLU A 1 335 ? -11.725 -19.100 38.871 1.00 70.25 335 GLU A CA 1
ATOM 2637 C C . GLU A 1 335 ? -12.636 -18.078 39.584 1.00 70.25 335 GLU A C 1
ATOM 2639 O O . GLU A 1 335 ? -12.848 -18.164 40.791 1.00 70.25 335 GLU A O 1
ATOM 2644 N N . GLY A 1 336 ? -13.176 -17.090 38.859 1.00 68.81 336 GLY A N 1
ATOM 2645 C CA . GLY A 1 336 ? -14.059 -16.054 39.404 1.00 68.81 336 GLY A CA 1
ATOM 2646 C C . GLY A 1 336 ? -13.340 -14.901 40.114 1.00 68.81 336 GLY A C 1
ATOM 2647 O O . GLY A 1 336 ? -14.000 -14.036 40.690 1.00 68.81 336 GLY A O 1
ATOM 2648 N N . LEU A 1 337 ? -12.005 -14.846 40.064 1.00 70.50 337 LEU A N 1
ATOM 2649 C CA . LEU A 1 337 ? -11.210 -13.785 40.687 1.00 70.50 337 LEU A CA 1
ATOM 2650 C C . LEU A 1 337 ? -11.100 -12.565 39.763 1.00 70.50 337 LEU A C 1
ATOM 2652 O O . LEU A 1 337 ? -10.839 -12.698 38.569 1.00 70.50 337 LEU A O 1
ATOM 2656 N N . SER A 1 338 ? -11.278 -11.363 40.316 1.00 72.00 338 SER A N 1
ATOM 2657 C CA . SER A 1 338 ? -11.059 -10.104 39.591 1.00 72.00 338 SER A CA 1
ATOM 2658 C C . SER A 1 338 ? -9.565 -9.778 39.563 1.00 72.00 338 SER A C 1
ATOM 2660 O O . SER A 1 338 ? -8.975 -9.489 40.605 1.00 72.00 338 SER A O 1
ATOM 2662 N N . VAL A 1 339 ? -8.952 -9.829 38.381 1.00 73.12 339 VAL A N 1
ATOM 2663 C CA . VAL A 1 339 ? -7.524 -9.561 38.161 1.00 73.12 339 VAL A CA 1
ATOM 2664 C C . VAL A 1 339 ? -7.367 -8.331 37.267 1.00 73.12 339 VAL A C 1
ATOM 2666 O O . VAL A 1 339 ? -8.135 -8.120 36.326 1.00 73.12 339 VAL A O 1
ATOM 2669 N N . SER A 1 340 ? -6.378 -7.490 37.577 1.00 75.31 340 SER A N 1
ATOM 2670 C CA . SER A 1 340 ? -5.993 -6.370 36.714 1.00 75.31 340 SER A CA 1
ATOM 2671 C C . SER A 1 340 ? -5.222 -6.909 35.512 1.00 75.31 340 SER A C 1
ATOM 2673 O O . SER A 1 340 ? -4.244 -7.631 35.679 1.00 75.31 340 SER A O 1
ATOM 2675 N N . ALA A 1 341 ? -5.642 -6.560 34.305 1.00 75.00 341 ALA A N 1
ATOM 2676 C CA . ALA A 1 341 ? -5.005 -6.947 33.058 1.00 75.00 341 ALA A CA 1
ATOM 2677 C C . ALA A 1 341 ? -4.592 -5.706 32.263 1.00 75.00 341 ALA A C 1
ATOM 2679 O O . ALA A 1 341 ? -5.228 -4.648 32.315 1.00 75.00 341 ALA A O 1
ATOM 2680 N N . ARG A 1 342 ? -3.513 -5.839 31.497 1.00 78.50 342 ARG A N 1
ATOM 2681 C CA . ARG A 1 342 ? -3.063 -4.840 30.530 1.00 78.50 342 ARG A CA 1
ATOM 2682 C C . ARG A 1 342 ? -3.197 -5.423 29.133 1.00 78.50 342 ARG A C 1
ATOM 2684 O O . ARG A 1 342 ? -2.581 -6.442 28.842 1.00 78.50 342 ARG A O 1
ATOM 2691 N N . ALA A 1 343 ? -3.977 -4.769 28.281 1.00 78.25 343 ALA A N 1
ATOM 2692 C CA . ALA A 1 343 ? -4.028 -5.068 26.860 1.00 78.25 343 ALA A CA 1
ATOM 2693 C C . ALA A 1 343 ? -3.141 -4.087 26.090 1.00 78.25 343 ALA A C 1
ATOM 2695 O O . ALA A 1 343 ? -3.244 -2.878 26.299 1.00 78.25 343 ALA A O 1
ATOM 2696 N N . SER A 1 344 ? -2.296 -4.583 25.193 1.00 79.31 344 SER A N 1
ATOM 2697 C CA . SER A 1 344 ? -1.577 -3.767 24.217 1.00 79.31 344 SER A CA 1
ATOM 2698 C C . SER A 1 344 ? -2.066 -4.051 22.807 1.00 79.31 344 SER A C 1
ATOM 2700 O O . SER A 1 344 ? -2.187 -5.207 22.411 1.00 79.31 344 SER A O 1
ATOM 2702 N N . VAL A 1 345 ? -2.324 -2.985 22.056 1.00 81.12 345 VAL A N 1
ATOM 2703 C CA . VAL A 1 345 ? -2.707 -3.023 20.645 1.00 81.12 345 VAL A CA 1
ATOM 2704 C C . VAL A 1 345 ? -1.529 -2.521 19.822 1.00 81.12 345 VAL A C 1
ATOM 2706 O O . VAL A 1 345 ? -1.003 -1.444 20.103 1.00 81.12 345 VAL A O 1
ATOM 2709 N N . SER A 1 346 ? -1.113 -3.283 18.814 1.00 83.12 346 SER A N 1
ATOM 2710 C CA . SER A 1 346 ? -0.056 -2.890 17.875 1.00 83.12 346 SER A CA 1
ATOM 2711 C C . SER A 1 346 ? -0.436 -3.220 16.435 1.00 83.12 346 SER A C 1
ATOM 2713 O O . SER A 1 346 ? -1.241 -4.119 16.177 1.00 83.12 346 SER A O 1
ATOM 2715 N N . LEU A 1 347 ? 0.141 -2.474 15.491 1.00 83.31 347 LEU A N 1
ATOM 2716 C CA . LEU A 1 347 ? -0.052 -2.688 14.060 1.00 83.31 347 LEU A CA 1
ATOM 2717 C C . LEU A 1 347 ? 1.158 -3.413 13.480 1.00 83.31 347 LEU A C 1
ATOM 2719 O O . LEU A 1 347 ? 2.299 -3.012 13.700 1.00 83.31 347 LEU A O 1
ATOM 2723 N N . SER A 1 348 ? 0.908 -4.469 12.712 1.00 75.56 348 SER A N 1
ATOM 2724 C CA . SER A 1 348 ? 1.932 -5.117 11.891 1.00 75.56 348 SER A CA 1
ATOM 2725 C C . SER A 1 348 ? 1.672 -4.771 10.424 1.00 75.56 348 SER A C 1
ATOM 2727 O O . SER A 1 348 ? 0.707 -5.288 9.851 1.00 75.56 348 SER A O 1
ATOM 2729 N N . PRO A 1 349 ? 2.475 -3.883 9.807 1.00 66.75 349 PRO A N 1
ATOM 2730 C CA . PRO A 1 349 ? 2.285 -3.524 8.412 1.00 66.75 349 PRO A CA 1
ATOM 2731 C C . PRO A 1 349 ? 2.578 -4.733 7.527 1.00 66.75 349 PRO A C 1
ATOM 2733 O O . PRO A 1 349 ? 3.540 -5.471 7.747 1.00 66.75 349 PRO A O 1
ATOM 2736 N N . SER A 1 350 ? 1.754 -4.919 6.505 1.00 72.94 350 SER A N 1
ATOM 2737 C CA . SER A 1 350 ? 1.993 -5.906 5.461 1.00 72.94 350 SER A CA 1
ATOM 2738 C C . SER A 1 350 ? 1.962 -5.230 4.092 1.00 72.94 350 SER A C 1
ATOM 2740 O O . SER A 1 350 ? 1.409 -4.135 3.941 1.00 72.94 350 SER A O 1
ATOM 2742 N N . ARG A 1 351 ? 2.646 -5.840 3.119 1.00 78.69 351 ARG A N 1
ATOM 2743 C CA . ARG A 1 351 ? 2.724 -5.317 1.751 1.00 78.69 351 ARG A CA 1
ATOM 2744 C C . ARG A 1 351 ? 1.372 -5.468 1.067 1.00 78.69 351 ARG A C 1
ATOM 2746 O O . ARG A 1 351 ? 0.670 -6.453 1.299 1.00 78.69 351 ARG A O 1
ATOM 2753 N N . ALA A 1 352 ? 1.029 -4.497 0.231 1.00 80.88 352 ALA A N 1
ATOM 2754 C CA . ALA A 1 352 ? -0.154 -4.613 -0.597 1.00 80.88 352 ALA A CA 1
ATOM 2755 C C . ALA A 1 352 ? 0.063 -5.603 -1.754 1.00 80.88 352 ALA A C 1
ATOM 2757 O O . ALA A 1 352 ? 1.187 -5.814 -2.207 1.00 80.88 352 ALA A O 1
ATOM 2758 N N . VAL A 1 353 ? -1.026 -6.212 -2.216 1.00 83.62 353 VAL A N 1
ATOM 2759 C CA . VAL A 1 353 ? -1.066 -7.132 -3.355 1.00 83.62 353 VAL A CA 1
ATOM 2760 C C . VAL A 1 353 ? -2.008 -6.551 -4.399 1.00 83.62 353 VAL A C 1
ATOM 2762 O O . VAL A 1 353 ? -3.153 -6.228 -4.076 1.00 83.62 353 VAL A O 1
ATOM 2765 N N . ILE A 1 354 ? -1.554 -6.430 -5.646 1.00 83.88 354 ILE A N 1
ATOM 2766 C CA . ILE A 1 354 ? -2.437 -6.035 -6.746 1.00 83.88 354 ILE A CA 1
ATOM 2767 C C . ILE A 1 354 ? -3.350 -7.214 -7.086 1.00 83.88 354 ILE A C 1
ATOM 2769 O O . ILE A 1 354 ? -2.887 -8.325 -7.345 1.00 83.88 354 ILE A O 1
ATOM 2773 N N . LEU A 1 355 ? -4.660 -6.980 -7.078 1.00 82.19 355 LEU A N 1
ATOM 2774 C CA . LEU A 1 355 ? -5.633 -7.983 -7.495 1.00 82.19 355 LEU A CA 1
ATOM 2775 C C . LEU A 1 355 ? -5.717 -8.024 -9.023 1.00 82.19 355 LEU A C 1
ATOM 2777 O O . LEU A 1 355 ? -5.770 -6.987 -9.683 1.00 82.19 355 LEU A O 1
ATOM 2781 N N . LYS A 1 356 ? -5.751 -9.240 -9.572 1.00 74.69 356 LYS A N 1
ATOM 2782 C CA . LYS A 1 356 ? -6.066 -9.478 -10.982 1.00 74.69 356 LYS A CA 1
ATOM 2783 C C . LYS A 1 356 ? -7.587 -9.402 -11.145 1.00 74.69 356 LYS A C 1
ATOM 2785 O O . LYS A 1 356 ? -8.297 -10.052 -10.376 1.00 74.69 356 LYS A O 1
ATOM 2790 N N . GLU A 1 357 ? -8.056 -8.574 -12.079 1.00 56.75 357 GLU A N 1
ATOM 2791 C CA . GLU A 1 357 ? -9.466 -8.564 -12.507 1.00 56.75 357 GLU A CA 1
ATOM 2792 C C . GLU A 1 357 ? -9.804 -9.802 -13.343 1.00 56.75 357 GLU A C 1
ATOM 2794 O O . GLU A 1 357 ? -8.933 -10.237 -14.136 1.00 56.75 357 GLU A O 1
#

Solvent-accessible surface area (backbone atoms only — not comparable to full-atom values): 21691 Å² total; per-residue (Å²): 124,71,76,64,54,57,54,52,50,54,52,52,68,70,49,68,78,72,79,57,81,57,62,60,60,62,42,39,70,29,51,43,100,75,58,40,54,66,64,35,42,61,49,47,64,62,45,39,77,74,45,56,73,70,56,23,52,46,44,45,63,48,47,22,55,36,30,48,76,73,66,38,60,65,59,16,50,54,38,46,51,51,39,43,75,72,53,66,79,64,80,63,88,62,84,76,50,53,76,66,53,43,52,54,49,50,64,63,47,50,59,51,73,66,30,51,61,47,75,42,78,77,30,37,56,43,59,83,67,70,86,62,86,39,79,65,64,52,50,43,36,35,31,36,30,72,23,44,29,37,38,38,36,27,52,80,94,42,77,77,49,70,54,76,44,71,57,41,78,47,75,48,79,44,78,39,77,79,54,81,80,53,65,47,76,47,62,33,40,38,38,35,37,16,90,95,45,38,38,39,28,49,45,32,41,35,32,46,66,44,75,50,74,72,72,80,70,76,75,83,78,90,73,92,80,84,88,87,83,78,87,77,79,79,79,79,72,53,74,53,73,45,67,59,94,92,38,81,77,44,78,50,73,53,77,74,73,76,77,76,82,78,74,71,81,71,75,68,84,74,65,95,82,76,70,97,79,67,78,76,78,83,78,57,78,81,77,69,72,71,53,70,67,58,52,50,51,50,49,51,48,51,53,49,52,56,65,68,54,59,74,73,76,75,75,74,80,69,62,42,83,33,73,61,49,77,35,49,37,77,45,69,46,100,85,70,47,82,40,47,30,37,40,35,41,34,70,50,88,52,77,66,42,76,60,84,131

pLDDT: mean 73.93, std 18.67, range [29.12, 95.88]

Secondary structure (DSSP, 8-state):
-THHHHHHHHHHHHSTTTTS--HHHHHHHHHSSS--HHHHHHHHHHHHTTS-HHHHHHHHHHHHHHHHHTT-HHHHHHHHHHHHHHHTT-PPP-TTS-HHHHHHHHHHHHHHHHH---EEEEEEEEE-SS---S--SEEEEEEEESS-EEEEEEETTEEEEEEEE-SEEEEEEEE-TTTTSSSEEEEEEEEEEETTEEEEEEEEEEEEEEEE------------------PPPPP--EEEEEEETTEEEEEEEE-------------PSPPTT--TTPPPP---GGGG---HHHHHHHHHHHHHHHHH-PPPPPPPP-EEEESEEEEEEEEE-TTS-EEEEEEEEEEEE---EEPP-

Foldseek 3Di:
DVVVVVVVVVVVVVCVVPPDPPLLVVLQVQCPPDHDLPVSLVSLVVVLVVDDPLVVLVSLLCNLVSCVVVVNNVSNVVSLLVSCLPVVPPDHDPVSHDPVSVVSSCVVCVVSQAFPFDKDPWFWKDAPDPAPADDDQKTKIKIFTSAKWWKWKDFVPGTDDTDIDGGTMDIDIGGCVPVQPAFDKTWMWIWTGGPPWIKIWIKIKTKDKDFDDPPPDDDDDDDDDDDDDDDDPDQDKDWDWDDDPNDTPDIDIDRPDPPPPPDDPPPPPDDPPDDPDDDPPPDDPVVPDDPVVNVVVVVVVVVVVVVVCPPDDPDPRPIDGHQKDKHWYWDQDPVRDTTIMIMMIGIDTDRIDTDDD

Sequence (357 aa):
MTKRIATALLLALALTPGLRADWKSELLSRLGRNPDYGAAWDYLVEEAKKLEPEDRQTAAVLLPFLAAKLGDKDKERDLAAEYFETYRDNDPDFGFLDVYTLRDFLAFWAPWKRSYPLVYDLNLLSYAKGPATGLPASVEVGFELLNEAFFRVSLGPYILEGGHWPRGFHILTIPLHGLFERSDTYEFILDLKSGDIISRKPIRVRVDIADMVAAPAAAPRDILSPESGTPIKAIQEGEISLYVDNKLILKSRKIVAKPTYFTFPLGGPLMPGQKPYLPPPKEDPMSRGVNILDALALAYKAIKDLVAKKPLPPSPPSYQKVSSLSFAYSRTTAEGLSVSARASVSLSPSRAVILKE

Radius of gyration: 35.27 Å; Cα contacts (8 Å, |Δi|>4): 463; chains: 1; bounding box: 111×78×95 Å